Protein AF-A0A9P1GZI0-F1 (afdb_monomer_lite)

InterPro domains:
  IPR036188 FAD/NAD(P)-binding domain superfamily [SSF51905] (3-41)

pLDDT: mean 78.57, std 18.96, range [37.16, 98.12]

Organism: NCBI:txid1442378

Radius of gyration: 20.71 Å; chains: 1; bounding box: 56×43×61 Å

Foldseek 3Di:
DDDDFPEEAEDPPLLSVLLVVLLCVLPVPGHYDYDYQDPDPVQPPPDDDGDHDDDPCPVVPPDDDDDPVCCVVCVVVCVVPDLQNDPDDVVLLVVLVVVCCVVCVVLVDFDADDDDPPDPDPPVPDPPPDDPDQAARLAQLLWWRLDLVGLQQLRDIDTPQEAEPPSNLRSNLSSLLSSCSSVLQQVLSHDNHDPVSSVVSNSNSSNQLSNQCSVAPVNNPGDSRYTHHCHVPRLVSSCVSCVSNVHHSPLDPDDVCVVPPDDDSVSCPCVSVVSSVVVVD

Structure (mmCIF, N/CA/C/O backbone):
data_AF-A0A9P1GZI0-F1
#
_entry.id   AF-A0A9P1GZI0-F1
#
loop_
_atom_site.group_PDB
_atom_site.id
_atom_site.type_symbol
_atom_site.label_atom_id
_atom_site.label_alt_id
_atom_site.label_comp_id
_atom_site.label_asym_id
_atom_site.label_entity_id
_atom_site.label_seq_id
_atom_site.pdbx_PDB_ins_code
_atom_site.Cartn_x
_atom_site.Cartn_y
_atom_site.Cartn_z
_atom_site.occupancy
_atom_site.B_iso_or_equiv
_atom_site.auth_seq_id
_atom_site.auth_comp_id
_atom_site.auth_asym_id
_atom_site.auth_atom_id
_atom_site.pdbx_PDB_model_num
ATOM 1 N N . MET A 1 1 ? -36.004 3.823 7.184 1.00 49.19 1 MET A N 1
ATOM 2 C CA . MET A 1 1 ? -34.806 4.155 7.988 1.00 49.19 1 MET A CA 1
ATOM 3 C C . MET A 1 1 ? -33.600 3.739 7.170 1.00 49.19 1 MET A C 1
ATOM 5 O O . MET A 1 1 ? -33.630 2.634 6.652 1.00 49.19 1 MET A O 1
ATOM 9 N N . VAL A 1 2 ? -32.614 4.616 6.979 1.00 66.88 2 VAL A N 1
ATOM 10 C CA . VAL A 1 2 ? -31.374 4.261 6.267 1.00 66.88 2 VAL A CA 1
ATOM 11 C C . VAL A 1 2 ? -30.491 3.487 7.243 1.00 66.88 2 VAL A C 1
ATOM 13 O O . VAL A 1 2 ? -30.194 4.005 8.322 1.00 66.88 2 VAL A O 1
ATOM 16 N N . GLU A 1 3 ? -30.127 2.251 6.904 1.00 75.00 3 GLU A N 1
ATOM 17 C CA . GLU A 1 3 ? -29.153 1.477 7.680 1.00 75.00 3 GLU A CA 1
ATOM 18 C C . GLU A 1 3 ? -27.793 2.185 7.659 1.00 75.00 3 GLU A C 1
ATOM 20 O O . GLU A 1 3 ? -27.345 2.670 6.619 1.00 75.00 3 GLU A O 1
ATOM 25 N N . LYS A 1 4 ? -27.151 2.286 8.826 1.00 82.81 4 LYS A N 1
ATOM 26 C CA . LYS A 1 4 ? -25.829 2.902 8.978 1.00 82.81 4 LYS A CA 1
ATOM 27 C C . LYS A 1 4 ? -24.794 1.811 9.211 1.00 82.81 4 LYS A C 1
ATOM 29 O O . LYS A 1 4 ? -24.945 1.019 10.139 1.00 82.81 4 LYS A O 1
ATOM 34 N N . PHE A 1 5 ? -23.748 1.817 8.396 1.00 87.00 5 PHE A N 1
ATOM 35 C CA . PHE A 1 5 ? -22.597 0.928 8.515 1.00 87.00 5 PHE A CA 1
ATOM 36 C C . PHE A 1 5 ? -21.344 1.759 8.787 1.00 87.00 5 PHE A C 1
ATOM 38 O O . PHE A 1 5 ? -21.184 2.833 8.206 1.00 87.00 5 PHE A O 1
ATOM 45 N N . ASP A 1 6 ? -20.466 1.251 9.647 1.00 89.44 6 ASP A N 1
ATOM 46 C CA . ASP A 1 6 ? -19.160 1.853 9.939 1.00 89.44 6 ASP A CA 1
ATOM 47 C C . ASP A 1 6 ? -18.143 1.526 8.836 1.00 89.44 6 ASP A C 1
ATOM 49 O O . ASP A 1 6 ? -17.256 2.324 8.539 1.00 89.44 6 ASP A O 1
ATOM 53 N N . LEU A 1 7 ? -18.299 0.363 8.190 1.00 91.19 7 LEU A N 1
ATOM 54 C CA . LEU A 1 7 ? -17.476 -0.056 7.060 1.00 91.19 7 LEU A CA 1
ATOM 55 C C . LEU A 1 7 ? -18.294 -0.846 6.034 1.00 91.19 7 LEU A C 1
ATOM 57 O O . LEU A 1 7 ? -18.978 -1.815 6.368 1.00 91.19 7 LEU A O 1
ATOM 61 N N . VAL A 1 8 ? -18.150 -0.467 4.765 1.00 88.69 8 VAL A N 1
ATOM 62 C CA . VAL A 1 8 ? -18.670 -1.209 3.611 1.00 88.69 8 VAL A CA 1
ATOM 63 C C . VAL A 1 8 ? -17.490 -1.785 2.836 1.00 88.69 8 VAL A C 1
ATOM 65 O O . VAL A 1 8 ? -16.611 -1.045 2.395 1.00 88.69 8 VAL A O 1
ATOM 68 N N . ILE A 1 9 ? -17.471 -3.102 2.650 1.00 85.94 9 ILE A N 1
ATOM 69 C CA . ILE A 1 9 ? -16.447 -3.810 1.875 1.00 85.94 9 ILE A CA 1
ATOM 70 C C . ILE A 1 9 ? -17.097 -4.343 0.605 1.00 85.94 9 ILE A C 1
ATOM 72 O O . ILE A 1 9 ? -18.080 -5.072 0.675 1.00 85.94 9 ILE A O 1
ATOM 76 N N . VAL A 1 10 ? -16.533 -4.018 -0.557 1.00 86.50 10 VAL A N 1
ATOM 77 C CA . VAL A 1 10 ? -16.994 -4.556 -1.844 1.00 86.50 10 VAL A CA 1
ATOM 78 C C . VAL A 1 10 ? -16.035 -5.661 -2.292 1.00 86.50 10 VAL A C 1
ATOM 80 O O . VAL A 1 10 ? -14.898 -5.391 -2.672 1.00 86.50 10 VAL A O 1
ATOM 83 N N . GLY A 1 11 ? -16.510 -6.908 -2.232 1.00 80.44 11 GLY A N 1
ATOM 84 C CA . GLY A 1 11 ? -15.771 -8.138 -2.527 1.00 80.44 11 GLY A CA 1
ATOM 85 C C . GLY A 1 11 ? -15.234 -8.850 -1.276 1.00 80.44 11 GLY A C 1
ATOM 86 O O . GLY A 1 11 ? -14.382 -8.327 -0.569 1.00 80.44 11 GLY A O 1
ATOM 87 N N . ALA A 1 12 ? -15.661 -10.090 -1.050 1.00 77.88 12 ALA A N 1
ATOM 88 C CA . ALA A 1 12 ? -15.233 -11.031 -0.006 1.00 77.88 12 ALA A CA 1
ATOM 89 C C . ALA A 1 12 ? -14.113 -11.981 -0.478 1.00 77.88 12 ALA A C 1
ATOM 91 O O . ALA A 1 12 ? -14.035 -13.141 -0.071 1.00 77.88 12 ALA A O 1
ATOM 92 N N . GLY A 1 13 ? -13.197 -11.486 -1.316 1.00 79.00 13 GLY A N 1
ATOM 93 C CA . GLY A 1 13 ? -11.947 -12.192 -1.601 1.00 79.00 13 GLY A CA 1
ATOM 94 C C . GLY A 1 13 ? -10.964 -12.158 -0.420 1.00 79.00 13 GLY A C 1
ATOM 95 O O . GLY A 1 13 ? -11.237 -11.547 0.610 1.00 79.00 13 GLY A O 1
ATOM 96 N N . TRP A 1 14 ? -9.765 -12.736 -0.587 1.00 81.56 14 TRP A N 1
ATOM 97 C CA . TRP A 1 14 ? -8.710 -12.767 0.447 1.00 81.56 14 TRP A CA 1
ATOM 98 C C . TRP A 1 14 ? -8.439 -11.391 1.066 1.00 81.56 14 TRP A C 1
ATOM 100 O O . TRP A 1 14 ? -8.327 -11.261 2.283 1.00 81.56 14 TRP A O 1
ATOM 110 N N . ASN A 1 15 ? -8.391 -10.360 0.222 1.00 90.12 15 ASN A N 1
ATOM 111 C CA . ASN A 1 15 ? -8.216 -8.972 0.633 1.00 90.12 15 ASN A CA 1
ATOM 112 C C . ASN A 1 15 ? -9.412 -8.450 1.447 1.00 90.12 15 ASN A C 1
ATOM 114 O O . ASN A 1 15 ? -9.223 -7.918 2.535 1.00 90.12 15 ASN A O 1
ATOM 118 N N . GLY A 1 16 ? -10.641 -8.644 0.963 1.00 85.44 16 GLY A N 1
ATOM 119 C CA . GLY A 1 16 ? -11.851 -8.182 1.647 1.00 85.44 16 GLY A CA 1
ATOM 120 C C . GLY A 1 16 ? -12.090 -8.865 2.991 1.00 85.44 16 GLY A C 1
ATOM 121 O O . GLY A 1 16 ? -12.416 -8.200 3.969 1.00 85.44 16 GLY A O 1
ATOM 122 N N . LEU A 1 17 ? -11.842 -10.175 3.083 1.00 85.06 17 LEU A N 1
ATOM 123 C CA . LEU A 1 17 ? -11.924 -10.908 4.350 1.00 85.06 17 LEU A CA 1
ATOM 124 C C . LEU A 1 17 ? -10.836 -10.471 5.334 1.00 85.06 17 LEU A C 1
ATOM 126 O O . LEU A 1 17 ? -11.103 -10.343 6.527 1.00 85.06 17 LEU A O 1
ATOM 130 N N . SER A 1 18 ? -9.628 -10.192 4.837 1.00 89.75 18 SER A N 1
ATOM 131 C CA . SER A 1 18 ? -8.538 -9.646 5.657 1.00 89.75 18 SER A CA 1
ATOM 132 C C . SER A 1 18 ? -8.876 -8.243 6.179 1.00 89.75 18 SER A C 1
ATOM 134 O O . SER A 1 18 ? -8.586 -7.945 7.339 1.00 89.75 18 SER A O 1
ATOM 136 N N . MET A 1 19 ? -9.533 -7.409 5.360 1.00 94.19 19 MET A N 1
ATOM 137 C CA . MET A 1 19 ? -10.068 -6.100 5.756 1.00 94.19 19 MET A CA 1
ATOM 138 C C . MET A 1 19 ? -11.128 -6.238 6.849 1.00 94.19 19 MET A C 1
ATOM 140 O O . MET A 1 19 ? -10.992 -5.623 7.903 1.00 94.19 19 MET A O 1
ATOM 144 N N . ALA A 1 20 ? -12.132 -7.095 6.641 1.00 87.75 20 ALA A N 1
ATOM 145 C CA . ALA A 1 20 ? -13.189 -7.351 7.617 1.00 87.75 20 ALA A CA 1
ATOM 146 C C . ALA A 1 20 ? -12.619 -7.829 8.957 1.00 87.75 20 ALA A C 1
ATOM 148 O O . ALA A 1 20 ? -12.900 -7.239 9.997 1.00 87.75 20 ALA A O 1
ATOM 149 N N . HIS A 1 21 ? -11.758 -8.850 8.925 1.00 90.00 21 HIS A N 1
ATOM 150 C CA . HIS A 1 21 ? -11.125 -9.402 10.119 1.00 90.00 21 HIS A CA 1
ATOM 151 C C . HIS A 1 21 ? -10.325 -8.339 10.882 1.00 90.00 21 HIS A C 1
ATOM 153 O O . HIS A 1 21 ? -10.493 -8.178 12.086 1.00 90.00 21 HIS A O 1
ATOM 159 N N . THR A 1 22 ? -9.468 -7.589 10.185 1.00 92.88 22 THR A N 1
ATOM 160 C CA . THR A 1 22 ? -8.615 -6.572 10.816 1.00 92.88 22 THR A CA 1
ATOM 161 C C . THR A 1 22 ? -9.435 -5.419 11.390 1.00 92.88 22 THR A C 1
ATOM 163 O O . THR A 1 22 ? -9.149 -4.959 12.494 1.00 92.88 22 THR A O 1
ATOM 166 N N . TYR A 1 23 ? -10.473 -4.972 10.679 1.00 91.88 23 TYR A N 1
ATOM 167 C CA . TYR A 1 23 ? -11.345 -3.901 11.155 1.00 91.88 23 TYR A CA 1
ATOM 168 C C . TYR A 1 23 ? -12.171 -4.333 12.369 1.00 91.88 23 TYR A C 1
ATOM 170 O O . TYR A 1 23 ? -12.275 -3.571 13.322 1.00 91.88 23 TYR A O 1
ATOM 178 N N . MET A 1 24 ? -12.694 -5.564 12.389 1.00 90.00 24 MET A N 1
ATOM 179 C CA . MET A 1 24 ? -13.404 -6.110 13.555 1.00 90.00 24 MET A CA 1
ATOM 180 C C . MET A 1 24 ? -12.485 -6.317 14.761 1.00 90.00 24 MET A C 1
ATOM 182 O O . MET A 1 24 ? -12.923 -6.125 15.892 1.00 90.00 24 MET A O 1
ATOM 186 N N . GLU A 1 25 ? -11.216 -6.690 14.550 1.00 88.81 25 GLU A N 1
ATOM 187 C CA . GLU A 1 25 ? -10.244 -6.747 15.647 1.00 88.81 25 GLU A CA 1
ATOM 188 C C . GLU A 1 25 ? -10.022 -5.355 16.271 1.00 88.81 25 GLU A C 1
ATOM 190 O O . GLU A 1 25 ? -9.987 -5.247 17.495 1.00 88.81 25 GLU A O 1
ATOM 195 N N . ALA A 1 26 ? -9.907 -4.304 15.448 1.00 90.19 26 ALA A N 1
ATOM 196 C CA . ALA A 1 26 ? -9.716 -2.921 15.901 1.00 90.19 26 ALA A CA 1
ATOM 197 C C . ALA A 1 26 ? -10.991 -2.269 16.462 1.00 90.19 26 ALA A C 1
ATOM 199 O O . ALA A 1 26 ? -10.931 -1.450 17.381 1.00 90.19 26 ALA A O 1
ATOM 200 N N . HIS A 1 27 ? -12.152 -2.651 15.933 1.00 91.25 27 HIS A N 1
ATOM 201 C CA . HIS A 1 27 ? -13.456 -2.103 16.284 1.00 91.25 27 HIS A CA 1
ATOM 202 C C . HIS A 1 27 ? -14.462 -3.240 16.548 1.00 91.25 27 HIS A C 1
ATOM 204 O O . HIS A 1 27 ? -15.325 -3.506 15.710 1.00 91.25 27 HIS A O 1
ATOM 210 N N . PRO A 1 28 ? -14.413 -3.899 17.727 1.00 89.31 28 PRO A N 1
ATOM 211 C CA . PRO A 1 28 ? -15.232 -5.086 18.022 1.00 89.31 28 PRO A CA 1
ATOM 212 C C . PRO A 1 28 ? -16.748 -4.873 17.943 1.00 89.31 28 PRO A C 1
ATOM 214 O O . PRO A 1 28 ? -17.498 -5.831 17.789 1.00 89.31 28 PRO A O 1
ATOM 217 N N . ASN A 1 29 ? -17.190 -3.619 18.062 1.00 89.44 29 ASN A N 1
ATOM 218 C CA . ASN A 1 29 ? -18.598 -3.229 18.031 1.00 89.44 29 ASN A CA 1
ATOM 219 C C . ASN A 1 29 ? -19.013 -2.575 16.700 1.00 89.44 29 ASN A C 1
ATOM 221 O O . ASN A 1 29 ? -20.126 -2.061 16.618 1.00 89.44 29 ASN A O 1
ATOM 225 N N . ALA A 1 30 ? -18.130 -2.531 15.693 1.00 88.94 30 ALA A N 1
ATOM 226 C CA . ALA A 1 30 ? -18.442 -1.909 14.412 1.00 88.94 30 ALA A CA 1
ATOM 227 C C . ALA A 1 30 ? -19.482 -2.717 13.630 1.00 88.94 30 ALA A C 1
ATOM 229 O O . ALA A 1 30 ? -19.384 -3.941 13.506 1.00 88.94 30 ALA A O 1
ATOM 230 N N . ASN A 1 31 ? -20.445 -2.013 13.045 1.00 86.19 31 ASN A N 1
ATOM 231 C CA . ASN A 1 31 ? -21.392 -2.579 12.103 1.00 86.19 31 ASN A CA 1
ATOM 232 C C . ASN A 1 31 ? -20.775 -2.577 10.700 1.00 86.19 31 ASN A C 1
ATOM 234 O O . ASN A 1 31 ? -20.722 -1.537 10.037 1.00 86.19 31 ASN A O 1
ATOM 238 N N . ILE A 1 32 ? -20.301 -3.737 10.250 1.00 86.12 32 ILE A N 1
ATOM 239 C CA . ILE A 1 32 ? -19.683 -3.893 8.932 1.00 86.12 32 ILE A CA 1
ATOM 240 C C . ILE A 1 32 ? -20.593 -4.668 7.982 1.00 86.12 32 ILE A C 1
ATOM 242 O O . ILE A 1 32 ? -21.283 -5.603 8.386 1.00 86.12 32 ILE A O 1
ATOM 246 N N . VAL A 1 33 ? -20.539 -4.326 6.698 1.00 84.81 33 VAL A N 1
ATOM 247 C CA . VAL A 1 33 ? -21.210 -5.083 5.638 1.00 84.81 33 VAL A CA 1
ATOM 248 C C . VAL A 1 33 ? -20.213 -5.448 4.550 1.00 84.81 33 VAL A C 1
ATOM 250 O O . VAL A 1 33 ? -19.426 -4.617 4.096 1.00 84.81 33 VAL A O 1
ATOM 253 N N . ILE A 1 34 ? -20.249 -6.712 4.130 1.00 78.94 34 ILE A N 1
ATOM 254 C CA . ILE A 1 34 ? -19.496 -7.190 2.975 1.00 78.94 34 ILE A CA 1
ATOM 255 C C . ILE A 1 34 ? -20.487 -7.437 1.849 1.00 78.94 34 ILE A C 1
ATOM 257 O O . ILE A 1 34 ? -21.345 -8.314 1.930 1.00 78.94 34 ILE A O 1
ATOM 261 N N . LEU A 1 35 ? -20.350 -6.650 0.796 1.00 79.12 35 LEU A N 1
ATOM 262 C CA . LEU A 1 35 ? -21.072 -6.809 -0.448 1.00 79.12 35 LEU A CA 1
ATOM 263 C C . LEU A 1 35 ? -20.215 -7.681 -1.355 1.00 79.12 35 LEU A C 1
ATOM 265 O O . LEU A 1 35 ? -19.300 -7.199 -2.023 1.00 79.12 35 LEU A O 1
ATOM 269 N N . ASP A 1 36 ? -20.490 -8.980 -1.347 1.00 67.56 36 ASP A N 1
ATOM 270 C CA . ASP A 1 36 ? -19.988 -9.884 -2.373 1.00 67.56 36 ASP A CA 1
ATOM 271 C C . ASP A 1 36 ? -21.136 -10.348 -3.259 1.00 67.56 36 ASP A C 1
ATOM 273 O O . ASP A 1 36 ? -22.308 -10.427 -2.902 1.00 67.56 36 ASP A O 1
ATOM 277 N N . TYR A 1 37 ? -20.725 -10.634 -4.465 1.00 58.41 37 TYR A N 1
ATOM 278 C CA . TYR A 1 37 ? -21.458 -11.246 -5.522 1.00 58.41 37 TYR A CA 1
ATOM 279 C C . TYR A 1 37 ? -21.628 -12.771 -5.359 1.00 58.41 37 TYR A C 1
ATOM 281 O O . TYR A 1 37 ? -22.597 -13.363 -5.834 1.00 58.41 37 TYR A O 1
ATOM 289 N N . ALA A 1 38 ? -20.672 -13.436 -4.709 1.00 49.00 38 ALA A N 1
ATOM 290 C CA . ALA A 1 38 ? -20.687 -14.873 -4.472 1.00 49.00 38 ALA A CA 1
ATOM 291 C C . ALA A 1 38 ? -21.725 -15.251 -3.393 1.00 49.00 38 ALA A C 1
ATOM 293 O O . ALA A 1 38 ? -21.631 -14.817 -2.249 1.00 49.00 38 ALA A O 1
ATOM 294 N N . ARG A 1 39 ? -22.695 -16.119 -3.732 1.00 38.28 39 ARG A N 1
ATOM 295 C CA . ARG A 1 39 ? -23.734 -16.612 -2.792 1.00 38.28 39 ARG A CA 1
ATOM 296 C C . ARG A 1 39 ? -23.180 -17.412 -1.601 1.00 38.28 39 ARG A C 1
ATOM 298 O O . ARG A 1 39 ? -23.904 -17.645 -0.638 1.00 38.28 39 ARG A O 1
ATOM 305 N N . SER A 1 40 ? -21.928 -17.857 -1.671 1.00 43.72 40 SER A N 1
ATOM 306 C CA . SER A 1 40 ? -21.217 -18.543 -0.593 1.00 43.72 40 SER A CA 1
ATOM 307 C C . SER A 1 40 ? -19.710 -18.311 -0.724 1.00 43.72 40 SER A C 1
ATOM 309 O O . SER A 1 40 ? -19.206 -18.088 -1.826 1.00 43.72 40 SER A O 1
ATOM 311 N N . LEU A 1 41 ? -18.968 -18.426 0.384 1.00 44.97 41 LEU A N 1
ATOM 312 C CA . LEU A 1 41 ? -17.497 -18.347 0.393 1.00 44.97 41 LEU A CA 1
ATOM 313 C C . LEU A 1 41 ? -16.837 -19.402 -0.527 1.00 44.97 41 LEU A C 1
ATOM 315 O O . LEU A 1 41 ? -15.711 -19.220 -0.982 1.00 44.97 41 LEU A O 1
ATOM 319 N N . GLU A 1 42 ? -17.550 -20.481 -0.864 1.00 39.19 42 GLU A N 1
ATOM 320 C CA . GLU A 1 42 ? -17.103 -21.532 -1.790 1.00 39.19 42 GLU A CA 1
ATOM 321 C C . GLU A 1 42 ? -17.169 -21.109 -3.272 1.00 39.19 42 GLU A C 1
ATOM 323 O O . GLU A 1 42 ? -16.431 -21.641 -4.107 1.00 39.19 42 GLU A O 1
ATOM 328 N N . ALA A 1 43 ? -18.007 -20.124 -3.619 1.00 40.25 43 ALA A N 1
ATOM 329 C CA . ALA A 1 43 ? -18.200 -19.635 -4.988 1.00 40.25 43 ALA A CA 1
ATOM 330 C C . ALA A 1 43 ? -17.113 -18.645 -5.461 1.00 40.25 43 ALA A C 1
ATOM 332 O O . ALA A 1 43 ? -17.185 -18.142 -6.583 1.00 40.25 43 ALA A O 1
ATOM 333 N N . MET A 1 44 ? -16.065 -18.449 -4.650 1.00 44.69 44 MET A N 1
ATOM 334 C CA . MET A 1 44 ? -14.839 -17.694 -4.949 1.00 44.69 44 MET A CA 1
ATOM 335 C C . MET A 1 44 ? -13.979 -18.332 -6.066 1.00 44.69 44 MET A C 1
ATOM 337 O O . MET A 1 44 ? -12.972 -17.771 -6.502 1.00 44.69 44 MET A O 1
ATOM 341 N N . ARG A 1 45 ? -14.371 -19.513 -6.566 1.00 38.59 45 ARG A N 1
ATOM 342 C CA . ARG A 1 45 ? -13.791 -20.115 -7.774 1.00 38.59 45 ARG A CA 1
ATOM 343 C C . ARG A 1 45 ? -14.211 -19.294 -8.996 1.00 38.59 45 ARG A C 1
ATOM 345 O O . ARG A 1 45 ? -15.384 -18.981 -9.163 1.00 38.59 45 ARG A O 1
ATOM 352 N N . LEU A 1 46 ? -13.262 -19.035 -9.895 1.00 40.34 46 LEU A N 1
ATOM 353 C CA . LEU A 1 46 ? -13.389 -18.270 -11.153 1.00 40.34 46 LEU A CA 1
ATOM 354 C C . LEU A 1 46 ? -14.509 -18.737 -12.126 1.00 40.34 46 LEU A C 1
ATOM 356 O O . LEU A 1 46 ? -14.649 -18.178 -13.212 1.00 40.34 46 LEU A O 1
ATOM 360 N N . THR A 1 47 ? -15.299 -19.752 -11.767 1.00 39.88 47 THR A N 1
ATOM 361 C CA . THR A 1 47 ? -16.239 -20.492 -12.621 1.00 39.88 47 THR A CA 1
ATOM 362 C C . THR A 1 47 ? -17.709 -20.378 -12.193 1.00 39.88 47 THR A C 1
ATOM 364 O O . THR A 1 47 ? -18.543 -21.063 -12.774 1.00 39.88 47 THR A O 1
ATOM 367 N N . SER A 1 48 ? -18.060 -19.571 -11.185 1.00 46.31 48 SER A N 1
ATOM 368 C CA . SER A 1 48 ? -19.453 -19.443 -10.723 1.00 46.31 48 SER A CA 1
ATOM 369 C C . SER A 1 48 ? -20.291 -18.488 -11.586 1.00 46.31 48 SER A C 1
ATOM 371 O O . SER A 1 48 ? -19.771 -17.551 -12.203 1.00 46.31 48 SER A O 1
ATOM 373 N N . GLU A 1 49 ? -21.594 -18.766 -11.666 1.00 43.19 49 GLU A N 1
ATOM 374 C CA . GLU A 1 49 ? -22.579 -17.991 -12.426 1.00 43.19 49 GLU A CA 1
ATOM 375 C C . GLU A 1 49 ? -22.857 -16.614 -11.793 1.00 43.19 49 GLU A C 1
ATOM 377 O O . GLU A 1 49 ? -22.902 -16.487 -10.565 1.00 43.19 49 GLU A O 1
ATOM 382 N N . PRO A 1 50 ? -23.091 -15.592 -12.629 1.00 42.41 50 PRO A N 1
ATOM 383 C CA . PRO A 1 50 ? -23.554 -14.285 -12.219 1.00 42.41 50 PRO A CA 1
ATOM 384 C C . PRO A 1 50 ? -24.810 -14.226 -11.287 1.00 42.41 50 PRO A C 1
ATOM 386 O O . PRO A 1 50 ? -25.908 -14.443 -11.781 1.00 42.41 50 PRO A O 1
ATOM 389 N N . SER A 1 51 ? -24.741 -13.840 -9.991 1.00 46.03 51 SER A N 1
ATOM 390 C CA . SER A 1 51 ? -25.923 -13.455 -9.171 1.00 46.03 51 SER A CA 1
ATOM 391 C C . SER A 1 51 ? -25.771 -12.126 -8.393 1.00 46.03 51 SER A C 1
ATOM 393 O O . SER A 1 51 ? -25.040 -12.056 -7.414 1.00 46.03 51 SER A O 1
ATOM 395 N N . MET A 1 52 ? -26.546 -11.093 -8.751 1.00 48.03 52 MET A N 1
ATOM 396 C CA . MET A 1 52 ? -26.660 -9.823 -8.000 1.00 48.03 52 MET A CA 1
ATOM 397 C C . MET A 1 52 ? -27.581 -9.956 -6.767 1.00 48.03 52 MET A C 1
ATOM 399 O O . MET A 1 52 ? -28.674 -10.508 -6.914 1.00 48.03 52 MET A O 1
ATOM 403 N N . PRO A 1 53 ? -27.207 -9.451 -5.574 1.00 47.75 53 PRO A N 1
ATOM 404 C CA . PRO A 1 53 ? -28.115 -9.385 -4.429 1.00 47.75 53 PRO A CA 1
ATOM 405 C C . PRO A 1 53 ? -29.155 -8.268 -4.604 1.00 47.75 53 PRO A C 1
ATOM 407 O O . PRO A 1 53 ? -28.845 -7.184 -5.094 1.00 47.75 53 PRO A O 1
ATOM 410 N N . PHE A 1 54 ? -30.393 -8.527 -4.181 1.00 46.88 54 PHE A N 1
ATOM 411 C CA . PHE A 1 54 ? -31.466 -7.533 -4.150 1.00 46.88 54 PHE A CA 1
ATOM 412 C C . PHE A 1 54 ? -31.495 -6.855 -2.775 1.00 46.88 54 PHE A C 1
ATOM 414 O O . PHE A 1 54 ? -31.542 -7.547 -1.758 1.00 46.88 54 PHE A O 1
ATOM 421 N N . PHE A 1 55 ? -31.484 -5.523 -2.731 1.00 52.91 55 PHE A N 1
ATOM 422 C CA . PHE A 1 55 ? -31.650 -4.744 -1.500 1.00 52.91 55 PHE A CA 1
ATOM 423 C C . PHE A 1 55 ? -32.726 -3.666 -1.673 1.00 52.91 55 PHE A C 1
ATOM 425 O O . PHE A 1 55 ? -33.021 -3.226 -2.781 1.00 52.91 55 PHE A O 1
ATOM 432 N N . SER A 1 56 ? -33.353 -3.256 -0.569 1.00 37.16 56 SER A N 1
ATOM 433 C CA . SER A 1 56 ? -34.419 -2.247 -0.592 1.00 37.16 56 SER A CA 1
ATOM 434 C C . SER A 1 56 ? -33.882 -0.900 -1.094 1.00 37.16 56 SER A C 1
ATOM 436 O O . SER A 1 56 ? -32.862 -0.430 -0.596 1.00 37.16 56 SER A O 1
ATOM 438 N N . GLY A 1 57 ? -34.569 -0.272 -2.056 1.00 50.59 57 GLY A N 1
ATOM 439 C CA . GLY A 1 57 ? -34.139 0.986 -2.690 1.00 50.59 57 GLY A CA 1
ATOM 440 C C . GLY A 1 57 ? -33.296 0.818 -3.963 1.00 50.59 57 GLY A C 1
ATOM 441 O O . GLY A 1 57 ? -32.858 1.812 -4.531 1.00 50.59 57 GLY A O 1
ATOM 442 N N . LEU A 1 58 ? -33.092 -0.416 -4.447 1.00 47.28 58 LEU A N 1
ATOM 443 C CA . LEU A 1 58 ? -32.349 -0.702 -5.684 1.00 47.28 58 LEU A CA 1
ATOM 444 C C . LEU A 1 58 ? -32.931 -0.001 -6.925 1.00 47.28 58 LEU A C 1
ATOM 446 O O . LEU A 1 58 ? -32.180 0.428 -7.791 1.00 47.28 58 LEU A O 1
ATOM 450 N N . GLU A 1 59 ? -34.257 0.129 -7.004 1.00 53.47 59 GLU A N 1
ATOM 451 C CA . GLU A 1 59 ? -34.956 0.792 -8.119 1.00 53.47 59 GLU A CA 1
ATOM 452 C C . GLU A 1 59 ? -34.849 2.326 -8.062 1.00 53.47 59 GLU A C 1
ATOM 454 O O . GLU A 1 59 ? -34.960 2.997 -9.085 1.00 53.47 59 GLU A O 1
ATOM 459 N N . GLU A 1 60 ? -34.589 2.880 -6.875 1.00 52.94 60 GLU A N 1
ATOM 460 C CA . GLU A 1 60 ? -34.362 4.314 -6.644 1.00 52.94 60 GLU A CA 1
ATOM 461 C C . GLU A 1 60 ? -32.871 4.679 -6.736 1.00 52.94 60 GLU A C 1
ATOM 463 O O . GLU A 1 60 ? -32.515 5.849 -6.907 1.00 52.94 60 GLU A O 1
ATOM 468 N N . PHE A 1 61 ? -31.984 3.682 -6.636 1.00 43.78 61 PHE A N 1
ATOM 469 C CA . PHE A 1 61 ? -30.545 3.841 -6.784 1.00 43.78 61 PHE A CA 1
ATOM 470 C C . PHE A 1 61 ? -30.212 4.152 -8.249 1.00 43.78 61 PHE A C 1
ATOM 472 O O . PHE A 1 61 ? -29.928 3.272 -9.053 1.00 43.78 61 PHE A O 1
ATOM 479 N N . GLY A 1 62 ? -30.212 5.439 -8.601 1.00 39.88 62 GLY A N 1
ATOM 480 C CA . GLY A 1 62 ? -29.810 5.939 -9.924 1.00 39.88 62 GLY A CA 1
ATOM 481 C C . GLY A 1 62 ? -28.314 5.785 -10.246 1.00 39.88 62 GLY A C 1
ATOM 482 O O . GLY A 1 62 ? -27.844 6.329 -11.244 1.00 39.88 62 GLY A O 1
ATOM 483 N N . GLY A 1 63 ? -27.556 5.090 -9.393 1.00 43.72 63 GLY A N 1
ATOM 484 C CA . GLY A 1 63 ? -26.161 4.733 -9.618 1.00 43.72 63 GLY A CA 1
ATOM 485 C C . GLY A 1 63 ? -26.035 3.431 -10.404 1.00 43.72 63 GLY A C 1
ATOM 486 O O . GLY A 1 63 ? -26.929 2.588 -10.419 1.00 43.72 63 GLY A O 1
ATOM 487 N N . HIS A 1 64 ? -24.901 3.239 -11.067 1.00 44.41 64 HIS A N 1
ATOM 488 C CA . HIS A 1 64 ? -24.681 2.005 -11.801 1.00 44.41 64 HIS A CA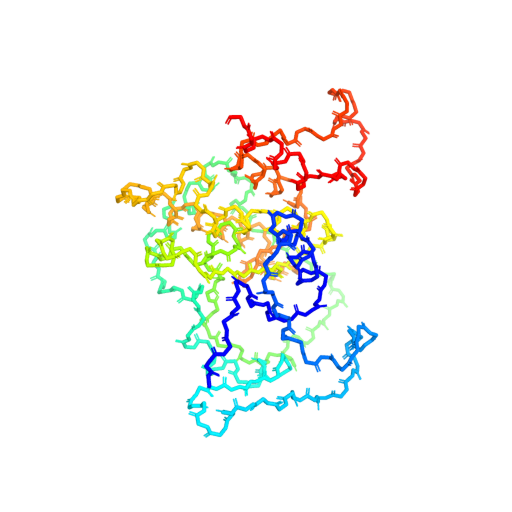 1
ATOM 489 C C . HIS A 1 64 ? -24.294 0.844 -10.877 1.00 44.41 64 HIS A C 1
ATOM 491 O O . HIS A 1 64 ? -23.441 0.997 -10.003 1.00 44.41 64 HIS A O 1
ATOM 497 N N . ILE A 1 65 ? -24.874 -0.334 -11.114 1.00 50.16 65 ILE A N 1
ATOM 498 C CA . ILE A 1 65 ? -24.573 -1.563 -10.372 1.00 50.16 65 ILE A CA 1
ATOM 499 C C . ILE A 1 65 ? -24.083 -2.619 -11.361 1.00 50.16 65 ILE A C 1
ATOM 501 O O . ILE A 1 65 ? -24.730 -2.858 -12.380 1.00 50.16 65 ILE A O 1
ATOM 505 N N . PHE A 1 66 ? -22.926 -3.225 -11.087 1.00 50.44 66 PHE A N 1
ATOM 506 C CA . PHE A 1 66 ? -22.228 -4.088 -12.043 1.00 50.44 66 PHE A CA 1
ATOM 507 C C . PHE A 1 66 ? -21.649 -5.343 -11.381 1.00 50.44 66 PHE A C 1
ATOM 509 O O . PHE A 1 66 ? -21.174 -5.295 -10.245 1.00 50.44 66 PHE A O 1
ATOM 516 N N . HIS A 1 67 ? -21.596 -6.458 -12.119 1.00 48.09 67 HIS A N 1
ATOM 517 C CA . HIS A 1 67 ? -20.812 -7.635 -11.736 1.00 48.09 67 HIS A CA 1
ATOM 518 C C . HIS A 1 67 ? -19.309 -7.353 -11.910 1.00 48.09 67 HIS A C 1
ATOM 520 O O . HIS A 1 67 ? -18.903 -6.772 -12.908 1.00 48.09 67 HIS A O 1
ATOM 526 N N . ALA A 1 68 ? -18.446 -7.878 -11.029 1.00 44.53 68 ALA A N 1
ATOM 527 C CA . ALA A 1 68 ? -16.992 -7.982 -11.255 1.00 44.53 68 ALA A CA 1
ATOM 528 C C . ALA A 1 68 ? -16.582 -8.452 -12.682 1.00 44.53 68 ALA A C 1
ATOM 530 O O . ALA A 1 68 ? -15.582 -7.982 -13.218 1.00 44.53 68 ALA A O 1
ATOM 531 N N . LYS A 1 69 ? -17.355 -9.340 -13.334 1.00 43.78 69 LYS A N 1
ATOM 532 C CA . LYS A 1 69 ? -17.131 -9.761 -14.734 1.00 43.78 69 LYS A CA 1
ATOM 533 C C . LYS A 1 69 ? -17.547 -8.692 -15.753 1.00 43.78 69 LYS A C 1
ATOM 535 O O . LYS A 1 69 ? -16.912 -8.569 -16.801 1.00 43.78 69 LYS A O 1
ATOM 540 N N . ASP A 1 70 ? -18.537 -7.870 -15.415 1.00 43.03 70 ASP A N 1
ATOM 541 C CA . ASP A 1 70 ? -18.976 -6.729 -16.222 1.00 43.03 70 ASP A CA 1
ATOM 542 C C . ASP A 1 70 ? -17.969 -5.582 -16.187 1.00 43.03 70 ASP A C 1
ATOM 544 O O . ASP A 1 70 ? -17.992 -4.754 -17.091 1.00 43.03 70 ASP A O 1
ATOM 548 N N . PHE A 1 71 ? -17.022 -5.551 -15.235 1.00 49.47 71 PHE A N 1
ATOM 549 C CA . PHE A 1 71 ? -15.954 -4.540 -15.234 1.00 49.47 71 PHE A CA 1
ATOM 550 C C . PHE A 1 71 ? -15.163 -4.541 -16.542 1.00 49.47 71 PHE A C 1
ATOM 552 O O . PHE A 1 71 ? -14.701 -3.489 -16.968 1.00 49.47 71 PHE A O 1
ATOM 559 N N . LYS A 1 72 ? -15.014 -5.698 -17.206 1.00 43.81 72 LYS A N 1
ATOM 560 C CA . LYS A 1 72 ? -14.367 -5.765 -18.524 1.00 43.81 72 LYS A CA 1
ATOM 561 C C . LYS A 1 72 ? -15.285 -5.238 -19.635 1.00 43.81 72 LYS A C 1
ATOM 563 O O . LYS A 1 72 ? -14.810 -4.526 -20.514 1.00 43.81 72 LYS A O 1
ATOM 568 N N . LEU A 1 73 ? -16.577 -5.572 -19.593 1.00 47.41 73 LEU A N 1
ATOM 569 C CA . LEU A 1 73 ? -17.577 -5.198 -20.607 1.00 47.41 73 LEU A CA 1
ATOM 570 C C . LEU A 1 73 ? -17.964 -3.714 -20.540 1.00 47.41 73 LEU A C 1
ATOM 572 O O . LEU A 1 73 ? -18.214 -3.083 -21.562 1.00 47.41 73 LEU A O 1
ATOM 576 N N . ARG A 1 74 ? -17.974 -3.152 -19.334 1.00 47.84 74 ARG A N 1
ATOM 577 C CA . ARG A 1 74 ? -18.333 -1.768 -19.010 1.00 47.84 74 ARG A CA 1
ATOM 578 C C . ARG A 1 74 ? -17.112 -0.964 -18.581 1.00 47.84 74 ARG A C 1
ATOM 580 O O . ARG A 1 74 ? -17.247 0.100 -17.989 1.00 47.84 74 ARG A O 1
ATOM 587 N N . ALA A 1 75 ? -15.914 -1.449 -18.921 1.00 49.28 75 ALA A N 1
ATOM 588 C CA . ALA A 1 75 ? -14.653 -0.785 -18.616 1.00 49.28 75 ALA A CA 1
ATOM 589 C C . ALA A 1 75 ? -14.665 0.677 -19.066 1.00 49.28 75 ALA A C 1
ATOM 591 O O . ALA A 1 75 ? -14.114 1.504 -18.368 1.00 49.28 75 ALA A O 1
ATOM 592 N N . LYS A 1 76 ? -15.329 1.009 -20.183 1.00 49.00 76 LYS A N 1
ATOM 593 C CA . LYS A 1 76 ? -15.457 2.391 -20.674 1.00 49.00 76 LYS A CA 1
ATOM 594 C C . LYS A 1 76 ? -16.322 3.284 -19.778 1.00 49.00 76 LYS A C 1
ATOM 596 O O . LYS A 1 76 ? -15.993 4.451 -19.627 1.00 49.00 76 LYS A O 1
ATOM 601 N N . ASP A 1 77 ? -17.359 2.728 -19.158 1.00 47.00 77 ASP A N 1
ATOM 602 C CA . ASP A 1 77 ? -18.291 3.466 -18.294 1.00 47.00 77 ASP A CA 1
ATOM 603 C C . ASP A 1 77 ? -17.725 3.643 -16.876 1.00 47.00 77 ASP A C 1
ATOM 605 O O . ASP A 1 77 ? -18.062 4.589 -16.172 1.00 47.00 77 ASP A O 1
ATOM 609 N N . ILE A 1 78 ? -16.839 2.729 -16.460 1.00 45.81 78 ILE A N 1
ATOM 610 C CA . ILE A 1 78 ? -16.123 2.776 -15.176 1.00 45.81 78 ILE A CA 1
ATOM 611 C C . ILE A 1 78 ? -14.805 3.562 -15.306 1.00 45.81 78 ILE A C 1
ATOM 613 O O . ILE A 1 78 ? -14.412 4.260 -14.373 1.00 45.81 78 ILE A O 1
ATOM 617 N N . ALA A 1 79 ? -14.120 3.480 -16.453 1.00 46.44 79 ALA A N 1
ATOM 618 C CA . ALA A 1 79 ? -12.840 4.153 -16.700 1.00 46.44 79 ALA A CA 1
ATOM 619 C C . ALA A 1 79 ? -12.961 5.675 -16.632 1.00 46.44 79 ALA A C 1
ATOM 621 O O . ALA A 1 79 ? -12.048 6.331 -16.157 1.00 46.44 79 ALA A O 1
ATOM 622 N N . THR A 1 80 ? -14.107 6.248 -17.004 1.00 46.69 80 THR A N 1
ATOM 623 C CA . THR A 1 80 ? -14.332 7.695 -16.869 1.00 46.69 80 THR A CA 1
ATOM 624 C C . THR A 1 80 ? -14.386 8.184 -15.418 1.00 46.69 80 THR A C 1
ATOM 626 O O . THR A 1 80 ? -14.453 9.391 -15.200 1.00 46.69 80 THR A O 1
ATOM 629 N N . TRP A 1 81 ? -14.387 7.285 -14.424 1.00 48.84 81 TRP A N 1
ATOM 630 C CA . TRP A 1 81 ? -14.616 7.643 -13.023 1.00 48.84 81 TRP A CA 1
ATOM 631 C C . TRP A 1 81 ? -13.759 6.878 -12.005 1.00 48.84 81 TRP A C 1
ATOM 633 O O . TRP A 1 81 ? -13.985 7.012 -10.802 1.00 48.84 81 TRP A O 1
ATOM 643 N N . PHE A 1 82 ? -12.781 6.068 -12.432 1.00 61.00 82 PHE A N 1
ATOM 644 C CA . PHE A 1 82 ? -11.925 5.384 -11.464 1.00 61.00 82 PHE A CA 1
ATOM 645 C C . PHE A 1 82 ? -11.045 6.420 -10.743 1.00 61.00 82 PHE A C 1
ATOM 647 O O . PHE A 1 82 ? -10.273 7.108 -11.405 1.00 61.00 82 PHE A O 1
ATOM 654 N N . PRO A 1 83 ? -11.083 6.528 -9.402 1.00 56.91 83 PRO A N 1
ATOM 655 C CA . PRO A 1 83 ? -10.372 7.592 -8.682 1.00 56.91 83 PRO A CA 1
ATOM 656 C C . PRO A 1 83 ? -8.840 7.579 -8.835 1.00 56.91 83 PRO A C 1
ATOM 658 O O . PRO A 1 83 ? -8.177 8.555 -8.498 1.00 56.91 83 PRO A O 1
ATOM 661 N N . GLY A 1 84 ? -8.269 6.466 -9.310 1.00 57.41 84 GLY A N 1
ATOM 662 C CA . GLY A 1 84 ? -6.847 6.347 -9.645 1.00 57.41 84 GLY A CA 1
ATOM 663 C C . GLY A 1 84 ? -6.486 6.782 -11.071 1.00 57.41 84 GLY A C 1
ATOM 664 O O . GLY A 1 84 ? -5.299 6.782 -11.398 1.00 57.41 84 GLY A O 1
ATOM 665 N N . ASP A 1 85 ? -7.471 7.120 -11.908 1.00 62.09 85 ASP A N 1
ATOM 666 C CA . ASP A 1 85 ? -7.280 7.609 -13.275 1.00 62.09 85 ASP A CA 1
ATOM 667 C C . ASP A 1 85 ? -7.109 9.135 -13.233 1.00 62.09 85 ASP A C 1
ATOM 669 O O . ASP A 1 85 ? -8.050 9.925 -13.300 1.00 62.09 85 ASP A O 1
ATOM 673 N N . SER A 1 86 ? -5.874 9.557 -12.972 1.00 63.06 86 SER A N 1
ATOM 674 C CA . SER A 1 86 ? -5.494 10.968 -12.942 1.00 63.06 86 SER A CA 1
ATOM 675 C C . SER A 1 86 ? -5.178 11.462 -14.353 1.00 63.06 86 SER A C 1
ATOM 677 O O . SER A 1 86 ? -4.588 10.699 -15.118 1.00 63.06 86 SER A O 1
ATOM 679 N N . PRO A 1 87 ? -5.424 12.750 -14.671 1.00 67.44 87 PRO A N 1
ATOM 680 C CA . PRO A 1 87 ? -4.857 13.367 -15.863 1.00 67.44 87 PRO A CA 1
ATOM 681 C C . PRO A 1 87 ? -3.348 13.124 -15.923 1.00 67.44 87 PRO A C 1
ATOM 683 O O . PRO A 1 87 ? -2.659 13.237 -14.900 1.00 67.44 87 PRO A O 1
ATOM 686 N N . ASP A 1 88 ? -2.853 12.785 -17.111 1.00 73.19 88 ASP A N 1
ATOM 687 C CA . ASP A 1 88 ? -1.422 12.660 -17.351 1.00 73.19 88 ASP A CA 1
ATOM 688 C C . ASP A 1 88 ? -0.729 14.012 -17.099 1.00 73.19 88 ASP A C 1
ATOM 690 O O . ASP A 1 88 ? -1.183 15.065 -17.547 1.00 73.19 88 ASP A O 1
ATOM 694 N N . ASP A 1 89 ? 0.398 13.970 -16.391 1.00 86.44 89 ASP A N 1
ATOM 695 C CA . ASP A 1 89 ? 1.271 15.104 -16.076 1.00 86.44 89 ASP A CA 1
ATOM 696 C C . ASP A 1 89 ? 2.672 14.772 -16.622 1.00 86.44 89 ASP A C 1
ATOM 698 O O . ASP A 1 89 ? 3.507 14.196 -15.913 1.00 86.44 89 ASP A O 1
ATOM 702 N N . PRO A 1 90 ? 2.938 15.053 -17.915 1.00 88.62 90 PRO A N 1
ATOM 703 C CA . PRO A 1 90 ? 4.193 14.667 -18.560 1.00 88.62 90 PRO A CA 1
ATOM 704 C C . PRO A 1 90 ? 5.426 15.306 -17.912 1.00 88.62 90 PRO A C 1
ATOM 706 O O . PRO A 1 90 ? 6.508 14.719 -17.929 1.00 88.62 90 PRO A O 1
ATOM 709 N N . ALA A 1 91 ? 5.272 16.497 -17.325 1.00 91.81 91 ALA A N 1
ATOM 710 C CA . ALA A 1 91 ? 6.358 17.206 -16.660 1.00 91.81 91 ALA A CA 1
ATOM 711 C C . ALA A 1 91 ? 6.769 16.489 -15.367 1.00 91.81 91 ALA A C 1
ATOM 713 O O . ALA A 1 91 ? 7.949 16.176 -15.187 1.00 91.81 91 ALA A O 1
ATOM 714 N N . LEU A 1 92 ? 5.798 16.157 -14.509 1.00 90.88 92 LEU A N 1
ATOM 715 C CA . LEU A 1 92 ? 6.063 15.398 -13.287 1.00 90.88 92 LEU A CA 1
ATOM 716 C C . LEU A 1 92 ? 6.568 13.986 -13.601 1.00 90.88 92 LEU A C 1
ATOM 718 O O . LEU A 1 92 ? 7.491 13.495 -12.954 1.00 90.88 92 LEU A O 1
ATOM 722 N N . GLN A 1 93 ? 6.019 13.353 -14.639 1.00 91.06 93 GLN A N 1
ATOM 723 C CA . GLN A 1 93 ? 6.495 12.062 -15.121 1.00 91.06 93 GLN A CA 1
ATOM 724 C C . GLN A 1 93 ? 7.974 12.096 -15.514 1.00 91.06 93 GLN A C 1
ATOM 726 O O . GLN A 1 93 ? 8.738 11.214 -15.119 1.00 91.06 93 GLN A O 1
ATOM 731 N N . ALA A 1 94 ? 8.382 13.100 -16.294 1.00 92.31 94 ALA A N 1
ATOM 732 C CA . ALA A 1 94 ? 9.765 13.263 -16.723 1.00 92.31 94 ALA A CA 1
ATOM 733 C C . ALA A 1 94 ? 10.693 13.549 -15.534 1.00 92.31 94 ALA A C 1
ATOM 735 O O . ALA A 1 94 ? 11.776 12.966 -15.455 1.00 92.31 94 ALA A O 1
ATOM 736 N N . GLN A 1 95 ? 10.252 14.384 -14.587 1.00 95.50 95 GLN A N 1
ATOM 737 C CA . GLN A 1 95 ? 10.986 14.658 -13.352 1.00 95.50 95 GLN A CA 1
ATOM 738 C C . GLN A 1 95 ? 11.242 13.366 -12.565 1.00 95.50 95 GLN A C 1
ATOM 740 O O . GLN A 1 95 ? 12.393 13.024 -12.292 1.00 95.50 95 GLN A O 1
ATOM 745 N N . VAL A 1 96 ? 10.177 12.627 -12.251 1.00 95.06 96 VAL A N 1
ATOM 746 C CA . VAL A 1 96 ? 10.238 11.379 -11.482 1.00 95.06 96 VAL A CA 1
ATOM 747 C C . VAL A 1 96 ? 11.084 10.327 -12.195 1.00 95.06 96 VAL A C 1
ATOM 749 O O . VAL A 1 96 ? 11.907 9.668 -11.564 1.00 95.06 96 VAL A O 1
ATOM 752 N N . ARG A 1 97 ? 10.955 10.192 -13.521 1.00 92.50 97 ARG A N 1
ATOM 753 C CA . ARG A 1 97 ? 11.829 9.302 -14.298 1.00 92.50 97 ARG A CA 1
ATOM 754 C C . ARG A 1 97 ? 13.294 9.699 -14.179 1.00 92.50 97 ARG A C 1
ATOM 756 O O . ARG A 1 97 ? 14.126 8.825 -13.979 1.00 92.50 97 ARG A O 1
ATOM 763 N N . GLY A 1 98 ? 13.607 10.992 -14.234 1.00 94.56 98 GLY A N 1
ATOM 764 C CA . GLY A 1 98 ? 14.966 11.486 -14.017 1.00 94.56 98 GLY A CA 1
ATOM 765 C C . GLY A 1 98 ? 15.510 11.165 -12.619 1.00 94.56 98 GLY A C 1
ATOM 766 O O . GLY A 1 98 ? 16.694 10.865 -12.478 1.00 94.56 98 GLY A O 1
ATOM 767 N N . GLU A 1 99 ? 14.663 11.195 -11.589 1.00 96.00 99 GLU A N 1
ATOM 768 C CA . GLU A 1 99 ? 15.023 10.785 -10.225 1.00 96.00 99 GLU A CA 1
ATOM 769 C C . GLU A 1 99 ? 15.279 9.272 -10.136 1.00 96.00 99 GLU A C 1
ATOM 771 O O . GLU A 1 99 ? 16.330 8.861 -9.638 1.00 96.00 99 GLU A O 1
ATOM 776 N N . ILE A 1 100 ? 14.384 8.446 -10.694 1.00 94.31 100 ILE A N 1
ATOM 777 C CA . ILE A 1 100 ? 14.543 6.982 -10.766 1.00 94.31 100 ILE A CA 1
ATOM 778 C C . ILE A 1 100 ? 15.837 6.622 -11.500 1.00 94.31 100 ILE A C 1
ATOM 780 O O . ILE A 1 100 ? 16.611 5.805 -11.009 1.00 94.31 100 ILE A O 1
ATOM 784 N N . SER A 1 101 ? 16.119 7.273 -12.630 1.00 93.50 101 SER A N 1
ATOM 785 C CA . SER A 1 101 ? 17.336 7.065 -13.419 1.00 93.50 101 SER A CA 1
ATOM 786 C C . SER A 1 101 ? 18.624 7.368 -12.653 1.00 93.50 101 SER A C 1
ATOM 788 O O . SER A 1 101 ? 19.647 6.733 -12.912 1.00 93.50 101 SER A O 1
ATOM 790 N N . LYS A 1 102 ? 18.596 8.340 -11.732 1.00 95.12 102 LYS A N 1
ATOM 791 C CA . LYS A 1 102 ? 19.737 8.674 -10.865 1.00 95.12 102 LYS A CA 1
ATOM 792 C C . LYS A 1 102 ? 19.893 7.669 -9.729 1.00 95.12 102 LYS A C 1
ATOM 794 O O . LYS A 1 102 ? 21.016 7.296 -9.408 1.00 95.12 102 LYS A O 1
ATOM 799 N N . TRP A 1 103 ? 18.781 7.255 -9.122 1.00 94.00 103 TRP A N 1
ATOM 800 C CA . TRP A 1 103 ? 18.778 6.344 -7.977 1.00 94.00 103 TRP A CA 1
ATOM 801 C C . TRP A 1 103 ? 19.082 4.894 -8.374 1.00 94.00 103 TRP A C 1
ATOM 803 O O . TRP A 1 103 ? 19.887 4.229 -7.725 1.00 94.00 103 TRP A O 1
ATOM 813 N N . ALA A 1 104 ? 18.497 4.422 -9.475 1.00 91.00 104 ALA A N 1
ATOM 814 C CA . ALA A 1 104 ? 18.711 3.092 -10.032 1.00 91.00 104 ALA A CA 1
ATOM 815 C C . ALA A 1 104 ? 19.135 3.178 -11.508 1.00 91.00 104 ALA A C 1
ATOM 817 O O . ALA A 1 104 ? 18.336 2.881 -12.400 1.00 91.00 104 ALA A O 1
ATOM 818 N N . PRO A 1 105 ? 20.411 3.509 -11.794 1.00 91.88 105 PRO A N 1
ATOM 819 C CA . PRO A 1 105 ? 20.910 3.623 -13.165 1.00 91.88 105 PRO A CA 1
ATOM 820 C C . PRO A 1 105 ? 20.717 2.358 -14.010 1.00 91.88 105 PRO A C 1
ATOM 822 O O . PRO A 1 105 ? 20.585 2.446 -15.229 1.00 91.88 105 PRO A O 1
ATOM 825 N N . VAL A 1 106 ? 20.654 1.185 -13.368 1.00 88.62 106 VAL A N 1
ATOM 826 C CA . VAL A 1 106 ? 20.387 -0.108 -14.018 1.00 88.62 106 VAL A CA 1
ATOM 827 C C . VAL A 1 106 ? 19.023 -0.156 -14.718 1.00 88.62 106 VAL A C 1
ATOM 829 O O . VAL A 1 106 ? 18.880 -0.846 -15.721 1.00 88.62 106 VAL A O 1
ATOM 832 N N . LEU A 1 107 ? 18.038 0.614 -14.243 1.00 88.06 107 LEU A N 1
ATOM 833 C CA . LEU A 1 107 ? 16.690 0.669 -14.815 1.00 88.06 107 LEU A CA 1
ATOM 834 C C . LEU A 1 107 ? 16.592 1.568 -16.059 1.00 88.06 107 LEU A C 1
ATOM 836 O O . LEU A 1 107 ? 15.541 1.622 -16.692 1.00 88.06 107 LEU A O 1
ATOM 840 N N . ASN A 1 108 ? 17.674 2.256 -16.442 1.00 86.19 108 ASN A N 1
ATOM 841 C CA . ASN A 1 108 ? 17.713 3.043 -17.681 1.00 86.19 108 ASN A CA 1
ATOM 842 C C . ASN A 1 108 ? 17.741 2.164 -18.934 1.00 86.19 108 ASN A C 1
ATOM 844 O O . ASN A 1 108 ? 17.399 2.624 -20.022 1.00 86.19 108 ASN A O 1
ATOM 848 N N . VAL A 1 109 ? 18.155 0.906 -18.782 1.00 84.31 109 VAL A N 1
ATOM 849 C CA . VAL A 1 109 ? 18.127 -0.087 -19.849 1.00 84.31 109 VAL A CA 1
ATOM 850 C C . VAL A 1 109 ? 16.861 -0.912 -19.670 1.00 84.31 109 VAL A C 1
ATOM 852 O O . VAL A 1 109 ? 16.759 -1.717 -18.747 1.00 84.31 109 VAL A O 1
ATOM 855 N N . ALA A 1 110 ? 15.882 -0.690 -20.547 1.00 75.19 110 ALA A N 1
ATOM 856 C CA . ALA A 1 110 ? 14.655 -1.472 -20.530 1.00 75.19 110 ALA A CA 1
ATOM 857 C C . ALA A 1 110 ? 14.974 -2.947 -20.830 1.00 75.19 110 ALA A C 1
ATOM 859 O O . ALA A 1 110 ? 15.762 -3.231 -21.739 1.00 75.19 110 ALA A O 1
ATOM 860 N N . PRO A 1 111 ? 14.379 -3.898 -20.096 1.00 72.38 111 PRO A N 1
ATOM 861 C CA . PRO A 1 111 ? 14.606 -5.304 -20.359 1.00 72.38 111 PRO A CA 1
ATOM 862 C C . PRO A 1 111 ? 13.962 -5.680 -21.704 1.00 72.38 111 PRO A C 1
ATOM 864 O O . PRO A 1 111 ? 12.797 -5.383 -21.966 1.00 72.38 111 PRO A O 1
ATOM 867 N N . VAL A 1 112 ? 14.741 -6.316 -22.581 1.00 72.62 112 VAL A N 1
ATOM 868 C CA . VAL A 1 112 ? 14.299 -6.728 -23.920 1.00 72.62 112 VAL A CA 1
ATOM 869 C C . VAL A 1 112 ? 13.953 -8.210 -23.888 1.00 72.62 112 VAL A C 1
ATOM 871 O O . VAL A 1 112 ? 14.762 -9.043 -23.482 1.00 72.62 112 VAL A O 1
ATOM 874 N N . ARG A 1 113 ? 12.742 -8.559 -24.329 1.00 70.56 113 ARG A N 1
ATOM 875 C CA . ARG A 1 113 ? 12.356 -9.957 -24.518 1.00 70.56 113 ARG A CA 1
ATOM 876 C C . ARG A 1 113 ? 12.902 -10.460 -25.853 1.00 70.56 113 ARG A C 1
ATOM 878 O O . ARG A 1 113 ? 12.283 -10.252 -26.893 1.00 70.56 113 ARG A O 1
ATOM 885 N N . GLU A 1 114 ? 14.033 -11.155 -25.818 1.00 72.50 114 GLU A N 1
ATOM 886 C CA . GLU A 1 114 ? 14.549 -11.877 -26.983 1.00 72.50 114 GLU A CA 1
ATOM 887 C C . GLU A 1 114 ? 13.867 -13.248 -27.096 1.00 72.50 114 GLU A C 1
ATOM 889 O O . GLU A 1 114 ? 13.973 -14.094 -26.207 1.00 72.50 114 GLU A O 1
ATOM 894 N N . LEU A 1 115 ? 13.119 -13.469 -28.180 1.00 69.06 115 LEU A N 1
ATOM 895 C CA . LEU A 1 115 ? 12.534 -14.777 -28.478 1.00 69.06 115 LEU A CA 1
ATOM 896 C C . LEU A 1 115 ? 13.577 -15.671 -29.174 1.00 69.06 115 LEU A C 1
ATOM 898 O O . LEU A 1 115 ? 14.379 -15.167 -29.965 1.00 69.06 115 LEU A O 1
ATOM 902 N N . PRO A 1 116 ? 13.572 -16.998 -28.938 1.00 78.50 116 PRO A N 1
ATOM 903 C CA . PRO A 1 116 ? 14.405 -17.919 -29.703 1.00 78.50 116 PRO A CA 1
ATOM 904 C C . PRO A 1 116 ? 14.129 -17.766 -31.204 1.00 78.50 116 PRO A C 1
ATOM 906 O O . PRO A 1 116 ? 12.970 -17.722 -31.613 1.00 78.50 116 PRO A O 1
ATOM 909 N N . ARG A 1 117 ? 15.186 -17.739 -32.030 1.00 67.75 117 ARG A N 1
ATOM 910 C CA . ARG A 1 117 ? 15.124 -17.454 -33.484 1.00 67.75 117 ARG A CA 1
ATOM 911 C C . ARG A 1 117 ? 14.162 -18.343 -34.287 1.00 67.75 117 ARG A C 1
ATOM 913 O O . ARG A 1 117 ? 13.814 -17.991 -35.403 1.00 67.75 117 ARG A O 1
ATOM 920 N N . ASN A 1 118 ? 13.741 -19.473 -33.724 1.00 70.06 118 ASN A N 1
ATOM 921 C CA . ASN A 1 118 ? 12.929 -20.490 -34.393 1.00 70.06 118 ASN A CA 1
ATOM 922 C C . ASN A 1 118 ? 11.436 -20.395 -34.036 1.00 70.06 118 ASN A C 1
ATOM 924 O O . ASN A 1 118 ? 10.667 -21.291 -34.371 1.00 70.06 118 ASN A O 1
ATOM 928 N N . VAL A 1 119 ? 11.032 -19.361 -33.295 1.00 63.16 119 VAL A N 1
ATOM 929 C CA . VAL A 1 119 ? 9.656 -19.169 -32.840 1.00 63.16 119 VAL A CA 1
ATOM 930 C C . VAL A 1 119 ? 9.087 -17.943 -33.557 1.00 63.16 119 VAL A C 1
ATOM 932 O O . VAL A 1 119 ? 9.091 -16.835 -33.024 1.00 63.16 119 VAL A O 1
ATOM 935 N N . GLU A 1 120 ? 8.611 -18.143 -34.788 1.00 58.72 120 GLU A N 1
ATOM 936 C CA . GLU A 1 120 ? 7.743 -17.178 -35.469 1.00 58.72 120 GLU A CA 1
ATOM 937 C C . GLU A 1 120 ? 6.370 -17.217 -34.794 1.00 58.72 120 GLU A C 1
ATOM 939 O O . GLU A 1 120 ? 5.519 -18.053 -35.094 1.00 58.72 120 GLU A O 1
ATOM 944 N N . ILE A 1 121 ? 6.165 -16.342 -33.812 1.00 59.84 121 ILE A N 1
ATOM 945 C CA . ILE A 1 121 ? 4.825 -16.095 -33.284 1.00 59.84 121 ILE A CA 1
ATOM 946 C C . ILE A 1 121 ? 4.176 -15.090 -34.225 1.00 59.84 121 ILE A C 1
ATOM 948 O O . ILE A 1 121 ? 4.647 -13.956 -34.329 1.00 59.84 121 ILE A O 1
ATOM 952 N N . ASP A 1 122 ? 3.082 -15.485 -34.872 1.00 51.31 122 ASP A N 1
ATOM 953 C CA . ASP A 1 122 ? 2.191 -14.553 -35.558 1.00 51.31 122 ASP A CA 1
ATOM 954 C C . ASP A 1 122 ? 1.500 -13.653 -34.514 1.00 51.31 122 ASP A C 1
ATOM 956 O O . ASP A 1 122 ? 0.382 -13.886 -34.051 1.00 51.31 122 ASP A O 1
ATOM 960 N N . LEU A 1 123 ? 2.227 -12.627 -34.061 1.00 54.69 123 LEU A N 1
ATOM 961 C CA . LEU A 1 123 ? 1.788 -11.650 -33.061 1.00 54.69 123 LEU A CA 1
ATOM 962 C C . LEU A 1 123 ? 0.668 -10.732 -33.589 1.00 54.69 123 LEU A C 1
ATOM 964 O O . LEU A 1 123 ? 0.195 -9.860 -32.851 1.00 54.69 123 LEU A O 1
ATOM 968 N N . ALA A 1 124 ? 0.248 -10.890 -34.850 1.00 46.06 124 ALA A N 1
ATOM 969 C CA . ALA A 1 124 ? -0.811 -10.093 -35.455 1.00 46.06 124 ALA A CA 1
ATOM 970 C C . ALA A 1 124 ? -2.218 -10.539 -35.013 1.00 46.06 124 ALA A C 1
ATOM 972 O O . ALA A 1 124 ? -3.129 -9.712 -34.974 1.00 46.06 124 ALA A O 1
ATOM 973 N N . ALA A 1 125 ? -2.407 -11.800 -34.608 1.00 42.78 125 ALA A N 1
ATOM 974 C CA . ALA A 1 125 ? -3.743 -12.388 -34.465 1.00 42.78 125 ALA A CA 1
ATOM 975 C C . ALA A 1 125 ? -4.479 -12.119 -33.131 1.00 42.78 125 ALA A C 1
ATOM 977 O O . ALA A 1 125 ? -5.613 -12.560 -32.968 1.00 42.78 125 ALA A O 1
ATOM 978 N N . THR A 1 126 ? -3.899 -11.404 -32.157 1.00 41.78 126 THR A N 1
ATOM 979 C CA . THR A 1 126 ? -4.584 -11.152 -30.860 1.00 41.78 126 THR A CA 1
ATOM 980 C C . THR A 1 126 ? -4.453 -9.731 -30.315 1.00 41.78 126 THR A C 1
ATOM 982 O O . THR A 1 126 ? -4.636 -9.490 -29.119 1.00 41.78 126 THR A O 1
ATOM 985 N N . LYS A 1 127 ? -4.181 -8.747 -31.177 1.00 45.72 127 LYS A N 1
ATOM 986 C CA . LYS A 1 127 ? -4.314 -7.339 -30.791 1.00 45.72 127 LYS A CA 1
ATOM 987 C C . LYS A 1 127 ? -5.775 -6.911 -30.918 1.00 45.72 127 LYS A C 1
ATOM 989 O O . LYS A 1 127 ? -6.144 -6.223 -31.862 1.00 45.72 127 LYS A O 1
ATOM 994 N N . GLU A 1 128 ? -6.598 -7.236 -29.918 1.00 39.12 128 GLU A N 1
ATOM 995 C CA . GLU A 1 128 ? -7.631 -6.262 -29.551 1.00 39.12 128 GLU A CA 1
ATOM 996 C C . GLU A 1 128 ? -6.889 -4.935 -29.340 1.00 39.12 128 GLU A C 1
ATOM 998 O O . GLU A 1 128 ? -5.999 -4.852 -28.486 1.00 39.12 128 GLU A O 1
ATOM 1003 N N . GLN A 1 129 ? -7.188 -3.929 -30.168 1.00 38.81 129 GLN A N 1
ATOM 1004 C CA . GLN A 1 129 ? -6.714 -2.560 -29.991 1.00 38.81 129 GLN A CA 1
ATOM 1005 C C . GLN A 1 129 ? -7.239 -2.053 -28.642 1.00 38.81 129 GLN A C 1
ATOM 1007 O O . GLN A 1 129 ? -8.309 -1.455 -28.547 1.00 38.81 129 GLN A O 1
ATOM 1012 N N . LYS A 1 130 ? -6.508 -2.346 -27.565 1.00 47.59 130 LYS A N 1
ATOM 1013 C CA . LYS A 1 130 ? -6.725 -1.709 -26.270 1.00 47.59 130 LYS A CA 1
ATOM 1014 C C . LYS A 1 130 ? -6.413 -0.230 -26.435 1.00 47.59 130 LYS A C 1
ATOM 1016 O O . LYS A 1 130 ? -5.458 0.127 -27.124 1.00 47.59 130 LYS A O 1
ATOM 1021 N N . SER A 1 131 ? -7.271 0.597 -25.848 1.00 43.88 131 SER A N 1
ATOM 1022 C CA . SER A 1 131 ? -7.225 2.052 -25.934 1.00 43.88 131 SER A CA 1
ATOM 1023 C C . SER A 1 131 ? -5.794 2.579 -25.752 1.00 43.88 131 SER A C 1
ATOM 1025 O O . SER A 1 131 ? -5.101 2.121 -24.844 1.00 43.88 131 SER A O 1
ATOM 1027 N N . PRO A 1 132 ? -5.353 3.553 -26.569 1.00 44.78 132 PRO A N 1
ATOM 1028 C CA . PRO A 1 132 ? -3.988 4.095 -26.542 1.00 44.78 132 PRO A CA 1
ATOM 1029 C C . PRO A 1 132 ? -3.618 4.837 -25.242 1.00 44.78 132 PRO A C 1
ATOM 1031 O O . PRO A 1 132 ? -2.498 5.315 -25.106 1.00 44.78 132 PRO A O 1
ATOM 1034 N N . HIS A 1 133 ? -4.537 4.900 -24.277 1.00 50.03 133 HIS A N 1
ATOM 1035 C CA . HIS A 1 133 ? -4.405 5.587 -22.998 1.00 50.03 133 HIS A CA 1
ATOM 1036 C C . HIS A 1 133 ? -4.697 4.598 -21.863 1.00 50.03 133 HIS A C 1
ATOM 1038 O O . HIS A 1 133 ? -5.831 4.483 -21.409 1.00 50.03 133 HIS A O 1
ATOM 1044 N N . SER A 1 134 ? -3.701 3.809 -21.459 1.00 57.47 134 SER A N 1
ATOM 1045 C CA . SER A 1 134 ? -3.751 3.050 -20.203 1.00 57.47 134 SER A CA 1
ATOM 1046 C C . SER A 1 134 ? -2.763 3.697 -19.244 1.00 57.47 134 SER A C 1
ATOM 1048 O O . SER A 1 134 ? -1.602 3.298 -19.186 1.00 57.47 134 SER A O 1
ATOM 1050 N N . SER A 1 135 ? -3.208 4.729 -18.537 1.00 66.06 135 SER A N 1
ATOM 1051 C CA . SER A 1 135 ? -2.519 5.291 -17.377 1.00 66.06 135 SER A CA 1
ATOM 1052 C C . SER A 1 135 ? -2.439 4.229 -16.268 1.00 66.06 135 SER A C 1
ATOM 1054 O O . SER A 1 135 ? -3.406 3.491 -16.050 1.00 66.06 135 SER A O 1
ATOM 1056 N N . PRO A 1 136 ? -1.306 4.110 -15.549 1.00 77.19 136 PRO A N 1
ATOM 1057 C CA . PRO A 1 136 ? -1.247 3.252 -14.373 1.00 77.19 136 PRO A CA 1
ATOM 1058 C C . PRO A 1 136 ? -2.140 3.830 -13.274 1.00 77.19 136 PRO A C 1
ATOM 1060 O O . PRO A 1 136 ? -2.263 5.051 -13.152 1.00 77.19 136 PRO A O 1
ATOM 1063 N N . TYR A 1 137 ? -2.708 2.970 -12.425 1.00 83.69 137 TYR A N 1
ATOM 1064 C CA . TYR A 1 137 ? -3.470 3.423 -11.264 1.00 83.69 137 TYR A CA 1
ATOM 1065 C C . TYR A 1 137 ? -2.586 4.261 -10.339 1.00 83.69 137 TYR A C 1
ATOM 1067 O O . TYR A 1 137 ? -1.680 3.751 -9.674 1.00 83.69 137 TYR A O 1
ATOM 1075 N N . ARG A 1 138 ? -2.864 5.565 -10.275 1.00 88.12 138 ARG A N 1
ATOM 1076 C CA . ARG A 1 138 ? -2.162 6.499 -9.395 1.00 88.12 138 ARG A CA 1
ATOM 1077 C C . ARG A 1 138 ? -2.833 6.476 -8.029 1.00 88.12 138 ARG A C 1
ATOM 1079 O O . ARG A 1 138 ? -3.712 7.278 -7.732 1.00 88.12 138 ARG A O 1
ATOM 1086 N N . LEU A 1 139 ? -2.426 5.518 -7.206 1.00 91.75 139 LEU A N 1
ATOM 1087 C CA . LEU A 1 139 ? -2.906 5.364 -5.836 1.00 91.75 139 LEU A CA 1
ATOM 1088 C C . LEU A 1 139 ? -1.738 5.535 -4.863 1.00 91.75 139 LEU A C 1
ATOM 1090 O O . LEU A 1 139 ? -0.712 4.859 -4.980 1.00 91.75 139 LEU A O 1
ATOM 1094 N N . TYR A 1 140 ? -1.905 6.413 -3.881 1.00 94.94 140 TYR A N 1
ATOM 1095 C CA . TYR A 1 140 ? -0.977 6.556 -2.774 1.00 94.94 140 TYR A CA 1
ATOM 1096 C C . TYR A 1 140 ? -0.880 5.235 -2.011 1.00 94.94 140 TYR A C 1
ATOM 1098 O O . TYR A 1 140 ? -1.896 4.635 -1.644 1.00 94.94 140 TYR A O 1
ATOM 1106 N N . ARG A 1 141 ? 0.359 4.751 -1.850 1.00 95.50 141 ARG A N 1
ATOM 1107 C CA . ARG A 1 141 ? 0.682 3.417 -1.309 1.00 95.50 141 ARG A CA 1
ATOM 1108 C C . ARG A 1 141 ? -0.042 2.264 -2.015 1.00 95.50 141 ARG A C 1
ATOM 1110 O O . ARG A 1 141 ? -0.191 1.200 -1.428 1.00 95.50 141 ARG A O 1
ATOM 1117 N N . PHE A 1 142 ? -0.482 2.459 -3.259 1.00 94.31 142 PHE A N 1
ATOM 1118 C CA . PHE A 1 142 ? -1.328 1.520 -4.004 1.00 94.31 142 PHE A CA 1
ATOM 1119 C C . PHE A 1 142 ? -2.696 1.233 -3.358 1.00 94.31 142 PHE A C 1
ATOM 1121 O O . PHE A 1 142 ? -3.324 0.225 -3.678 1.00 94.31 142 PHE A O 1
ATOM 1128 N N . LEU A 1 143 ? -3.150 2.111 -2.455 1.00 95.00 143 LEU A N 1
ATOM 1129 C CA . LEU A 1 143 ? -4.354 1.925 -1.643 1.00 95.00 143 LEU A CA 1
ATOM 1130 C C . LEU A 1 143 ? -5.378 3.041 -1.835 1.00 95.00 143 LEU A C 1
ATOM 1132 O O . LEU A 1 143 ? -6.558 2.771 -2.025 1.00 95.00 143 LEU A O 1
ATOM 1136 N N . VAL A 1 144 ? -4.953 4.302 -1.782 1.00 93.62 144 VAL A N 1
ATOM 1137 C CA . VAL A 1 144 ? -5.877 5.444 -1.690 1.00 93.62 144 VAL A CA 1
ATOM 1138 C C . VAL A 1 144 ? -5.662 6.399 -2.859 1.00 93.62 144 VAL A C 1
ATOM 1140 O O . VAL A 1 144 ? -4.515 6.644 -3.229 1.00 93.62 144 VAL A O 1
ATOM 1143 N N . PRO A 1 145 ? -6.712 6.981 -3.455 1.00 91.06 145 PRO A N 1
ATOM 1144 C CA . PRO A 1 145 ? -6.545 8.053 -4.431 1.00 91.06 145 PRO A CA 1
ATOM 1145 C C . PRO A 1 145 ? -5.779 9.227 -3.815 1.00 91.06 145 PRO A C 1
ATOM 1147 O O . PRO A 1 145 ? -6.095 9.682 -2.720 1.00 91.06 145 PRO A O 1
ATOM 1150 N N . TYR A 1 146 ? -4.765 9.730 -4.515 1.00 90.31 146 TYR A N 1
ATOM 1151 C CA . TYR A 1 146 ? -3.855 10.737 -3.954 1.00 90.31 146 TYR A CA 1
ATOM 1152 C C . TYR A 1 146 ? -4.447 12.161 -3.908 1.00 90.31 146 TYR A C 1
ATOM 1154 O O . TYR A 1 146 ? -3.814 13.072 -3.376 1.00 90.31 146 TYR A O 1
ATOM 1162 N N . GLY A 1 147 ? -5.638 12.368 -4.482 1.00 87.56 147 GLY A N 1
ATOM 1163 C CA . GLY A 1 147 ? -6.312 13.665 -4.506 1.00 87.56 147 GLY A CA 1
ATOM 1164 C C . GLY A 1 147 ? -6.649 14.168 -3.100 1.00 87.56 147 GLY A C 1
ATOM 1165 O O . GLY A 1 147 ? -7.095 13.401 -2.248 1.00 87.56 147 GLY A O 1
ATOM 1166 N N . GLU A 1 148 ? -6.481 15.472 -2.870 1.00 87.62 148 GLU A N 1
ATOM 1167 C CA . GLU A 1 148 ? -6.602 16.089 -1.539 1.00 87.62 148 GLU A CA 1
ATOM 1168 C C . GLU A 1 148 ? -7.934 15.767 -0.850 1.00 87.62 148 GLU A C 1
ATOM 1170 O O . GLU A 1 148 ? -7.949 15.424 0.329 1.00 87.62 148 GLU A O 1
ATOM 1175 N N . GLY A 1 149 ? -9.044 15.794 -1.596 1.00 85.56 149 GLY A N 1
ATOM 1176 C CA . GLY A 1 149 ? -10.369 15.472 -1.062 1.00 85.56 149 GLY A CA 1
ATOM 1177 C C . GLY A 1 149 ? -10.469 14.050 -0.500 1.00 85.56 149 GLY A C 1
ATOM 1178 O O . GLY A 1 149 ? -11.048 13.860 0.565 1.00 85.56 149 GLY A O 1
ATOM 1179 N N . PHE A 1 150 ? -9.854 13.062 -1.156 1.00 87.38 150 PHE A N 1
ATOM 1180 C CA . PHE A 1 150 ? -9.849 11.674 -0.679 1.00 87.38 150 PHE A CA 1
ATOM 1181 C C . PHE A 1 150 ? -8.971 11.507 0.563 1.00 87.38 150 PHE A C 1
ATOM 1183 O O . PHE A 1 150 ? -9.384 10.873 1.535 1.00 87.38 150 PHE A O 1
ATOM 1190 N N . ILE A 1 151 ? -7.785 12.123 0.559 1.00 90.75 151 ILE A N 1
ATOM 1191 C CA . ILE A 1 151 ? -6.854 12.079 1.694 1.00 90.75 151 ILE A CA 1
ATOM 1192 C C . ILE A 1 151 ? -7.438 12.776 2.931 1.00 90.75 151 ILE A C 1
ATOM 1194 O O . ILE A 1 151 ? -7.194 12.331 4.051 1.00 90.75 151 ILE A O 1
ATOM 1198 N N . GLN A 1 152 ? -8.225 13.839 2.750 1.00 89.75 152 GLN A N 1
ATOM 1199 C CA . GLN A 1 152 ? -8.889 14.546 3.849 1.00 89.75 152 GLN A CA 1
ATOM 1200 C C . GLN A 1 152 ? -10.087 13.779 4.404 1.00 89.75 152 GLN A C 1
ATOM 1202 O O . GLN A 1 152 ? -10.244 13.708 5.620 1.00 89.75 152 GLN A O 1
ATOM 1207 N N . GLN A 1 153 ? -10.928 13.221 3.528 1.00 89.50 153 GLN A N 1
ATOM 1208 C CA . GLN A 1 153 ? -12.161 12.552 3.946 1.00 89.50 153 GLN A CA 1
ATOM 1209 C C . GLN A 1 153 ? -11.919 11.197 4.608 1.00 89.50 153 GLN A C 1
ATOM 1211 O O . GLN A 1 153 ? -12.735 10.793 5.432 1.00 89.50 153 GLN A O 1
ATOM 1216 N N . LYS A 1 154 ? -10.828 10.499 4.258 1.00 92.00 154 LYS A N 1
ATOM 1217 C CA . LYS A 1 154 ? -10.416 9.235 4.896 1.00 92.00 154 LYS A CA 1
ATOM 1218 C C . LYS A 1 154 ? -11.537 8.187 4.951 1.00 92.00 154 LYS A C 1
ATOM 1220 O O . LYS A 1 154 ? -11.672 7.457 5.921 1.00 92.00 154 LYS A O 1
ATOM 1225 N N . ASN A 1 155 ? -12.352 8.122 3.902 1.00 92.06 155 ASN A N 1
ATOM 1226 C CA . ASN A 1 155 ? -13.555 7.284 3.832 1.00 92.06 155 ASN A CA 1
ATOM 1227 C C . ASN A 1 155 ? -13.553 6.320 2.633 1.00 92.06 155 ASN A C 1
ATOM 1229 O O . ASN A 1 155 ? -14.533 5.616 2.403 1.00 92.06 155 ASN A O 1
ATOM 1233 N N . PHE A 1 156 ? -12.472 6.299 1.850 1.00 93.12 156 PHE A N 1
ATOM 1234 C CA . PHE A 1 156 ? -12.350 5.465 0.662 1.00 93.12 156 PHE A CA 1
ATOM 1235 C C . PHE A 1 156 ? -10.931 4.912 0.520 1.00 93.12 156 PHE A C 1
ATOM 1237 O O . PHE A 1 156 ? -9.952 5.653 0.623 1.00 93.12 156 PHE A O 1
ATOM 1244 N N . ALA A 1 157 ? -10.825 3.610 0.260 1.00 94.88 157 ALA A N 1
ATOM 1245 C CA . ALA A 1 157 ? -9.576 2.918 -0.027 1.00 94.88 157 ALA A CA 1
ATOM 1246 C C . ALA A 1 157 ? -9.841 1.690 -0.908 1.00 94.88 157 ALA A C 1
ATOM 1248 O O . ALA A 1 157 ? -10.942 1.140 -0.926 1.00 94.88 157 ALA A O 1
ATOM 1249 N N . ILE A 1 158 ? -8.813 1.251 -1.624 1.00 92.38 158 ILE A N 1
ATOM 1250 C CA . ILE A 1 158 ? -8.820 0.092 -2.509 1.00 92.38 158 ILE A CA 1
ATOM 1251 C C . ILE A 1 158 ? -7.802 -0.903 -1.967 1.00 92.38 158 ILE A C 1
ATOM 1253 O O . ILE A 1 158 ? -6.629 -0.579 -1.820 1.00 92.38 158 ILE A O 1
ATOM 1257 N N . ILE A 1 159 ? -8.235 -2.133 -1.706 1.00 92.94 159 ILE A N 1
ATOM 1258 C CA . ILE A 1 159 ? -7.365 -3.212 -1.233 1.00 92.94 159 ILE A CA 1
ATOM 1259 C C . ILE A 1 159 ? -7.186 -4.262 -2.332 1.00 92.94 159 ILE A C 1
ATOM 1261 O O . ILE A 1 159 ? -8.136 -4.601 -3.036 1.00 92.94 159 ILE A O 1
ATOM 1265 N N . GLY A 1 160 ? -5.971 -4.791 -2.499 1.00 88.19 160 GLY A N 1
ATOM 1266 C CA . GLY A 1 160 ? -5.728 -5.867 -3.467 1.00 88.19 160 GLY A CA 1
ATOM 1267 C C . GLY A 1 160 ? -5.581 -5.451 -4.935 1.00 88.19 160 GLY A C 1
ATOM 1268 O O . GLY A 1 160 ? -5.603 -6.320 -5.802 1.00 88.19 160 GLY A O 1
ATOM 1269 N N . ALA A 1 161 ? -5.410 -4.162 -5.246 1.00 88.31 161 ALA A N 1
ATOM 1270 C CA . ALA A 1 161 ? -5.162 -3.686 -6.615 1.00 88.31 161 ALA A CA 1
ATOM 1271 C C . ALA A 1 161 ? -3.699 -3.897 -7.067 1.00 88.31 161 ALA A C 1
ATOM 1273 O O . ALA A 1 161 ? -3.037 -2.960 -7.505 1.00 88.31 161 ALA A O 1
ATOM 1274 N N . HIS A 1 162 ? -3.176 -5.117 -6.922 1.00 88.88 162 HIS A N 1
ATOM 1275 C CA . HIS A 1 162 ? -1.787 -5.483 -7.221 1.00 88.88 162 HIS A CA 1
ATOM 1276 C C . HIS A 1 162 ? -1.670 -6.961 -7.630 1.00 88.88 162 HIS A C 1
ATOM 1278 O O . HIS A 1 162 ? -2.568 -7.758 -7.358 1.00 88.88 162 HIS A O 1
ATOM 1284 N N . ILE A 1 163 ? -0.545 -7.346 -8.241 1.00 87.62 163 ILE A N 1
ATOM 1285 C CA . ILE A 1 163 ? -0.153 -8.759 -8.390 1.00 87.62 163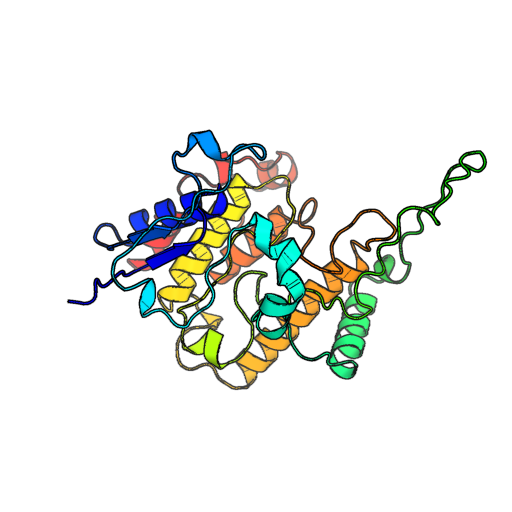 ILE A CA 1
ATOM 1286 C C . ILE A 1 163 ? 0.904 -9.100 -7.340 1.00 87.62 163 ILE A C 1
ATOM 1288 O O . ILE A 1 163 ? 1.832 -8.331 -7.109 1.00 87.62 163 ILE A O 1
ATOM 1292 N N . THR A 1 164 ? 0.767 -10.258 -6.691 1.00 89.81 164 THR A N 1
ATOM 1293 C CA . THR A 1 164 ? 1.765 -10.772 -5.747 1.00 89.81 164 THR A CA 1
ATOM 1294 C C . THR A 1 164 ? 1.637 -12.284 -5.543 1.00 89.81 164 THR A C 1
ATOM 1296 O O . THR A 1 164 ? 0.587 -12.873 -5.793 1.00 89.81 164 THR A O 1
ATOM 1299 N N . ILE A 1 165 ? 2.698 -12.897 -5.017 1.00 88.62 165 ILE A N 1
ATOM 1300 C CA . ILE A 1 165 ? 2.699 -14.263 -4.469 1.00 88.62 165 ILE A CA 1
ATOM 1301 C C . ILE A 1 165 ? 2.498 -14.283 -2.942 1.00 88.62 165 ILE A C 1
ATOM 1303 O O . ILE A 1 165 ? 2.142 -15.315 -2.379 1.00 88.62 165 ILE A O 1
ATOM 1307 N N . HIS A 1 166 ? 2.657 -13.141 -2.263 1.00 91.69 166 HIS A N 1
ATOM 1308 C CA . HIS A 1 166 ? 2.576 -13.009 -0.803 1.00 91.69 166 HIS A CA 1
ATOM 1309 C C . HIS A 1 166 ? 1.229 -12.435 -0.345 1.00 91.69 166 HIS A C 1
ATOM 1311 O O . HIS A 1 166 ? 1.175 -11.587 0.546 1.00 91.69 166 HIS A O 1
ATOM 1317 N N . THR A 1 167 ? 0.133 -12.906 -0.954 1.00 89.75 167 THR A N 1
ATOM 1318 C CA . THR A 1 167 ? -1.216 -12.337 -0.767 1.00 89.75 167 THR A CA 1
ATOM 1319 C C . THR A 1 167 ? -1.579 -12.202 0.711 1.00 89.75 167 THR A C 1
ATOM 1321 O O . THR A 1 167 ? -1.922 -11.114 1.142 1.00 89.75 167 THR A O 1
ATOM 1324 N N . ALA A 1 168 ? -1.423 -13.256 1.519 1.00 89.50 168 ALA A N 1
ATOM 1325 C CA . ALA A 1 168 ? -1.810 -13.221 2.934 1.00 89.50 168 ALA A CA 1
ATOM 1326 C C . ALA A 1 168 ? -1.082 -12.132 3.748 1.00 89.50 168 ALA A C 1
ATOM 1328 O O . ALA A 1 168 ? -1.705 -11.461 4.568 1.00 89.50 168 ALA A O 1
ATOM 1329 N N . ILE A 1 169 ? 0.219 -11.938 3.502 1.00 92.88 169 ILE A N 1
ATOM 1330 C CA . ILE A 1 169 ? 1.035 -10.941 4.210 1.00 92.88 169 ILE A CA 1
ATOM 1331 C C . ILE A 1 169 ? 0.601 -9.533 3.790 1.00 92.88 169 ILE A C 1
ATOM 1333 O O . ILE A 1 169 ? 0.318 -8.687 4.640 1.00 92.88 169 ILE A O 1
ATOM 1337 N N . ILE A 1 170 ? 0.500 -9.291 2.478 1.00 95.38 170 ILE A N 1
ATOM 1338 C CA . ILE A 1 170 ? 0.127 -7.975 1.956 1.00 95.38 170 ILE A CA 1
ATOM 1339 C C . ILE A 1 170 ? -1.309 -7.620 2.341 1.00 95.38 170 ILE A C 1
ATOM 1341 O O . ILE A 1 170 ? -1.533 -6.513 2.817 1.00 95.38 170 ILE A O 1
ATOM 1345 N N . SER A 1 171 ? -2.273 -8.532 2.192 1.00 92.69 171 SER A N 1
ATOM 1346 C CA . SER A 1 171 ? -3.673 -8.276 2.547 1.00 92.69 171 SER A CA 1
ATOM 1347 C C . SER A 1 171 ? -3.818 -7.861 4.011 1.00 92.69 171 SER A C 1
ATOM 1349 O O . SER A 1 171 ? -4.570 -6.937 4.305 1.00 92.69 171 SER A O 1
ATOM 1351 N N . GLN A 1 172 ? -3.081 -8.499 4.926 1.00 93.44 172 GLN A N 1
ATOM 1352 C CA . GLN A 1 172 ? -3.105 -8.145 6.344 1.00 93.44 172 GLN A CA 1
ATOM 1353 C C . GLN A 1 172 ? -2.490 -6.761 6.601 1.00 93.44 172 GLN A C 1
ATOM 1355 O O . GLN A 1 172 ? -3.075 -5.955 7.325 1.00 93.44 172 GLN A O 1
ATOM 1360 N N . ALA A 1 173 ? -1.333 -6.469 6.000 1.00 96.56 173 ALA A N 1
ATOM 1361 C CA . ALA A 1 173 ? -0.670 -5.175 6.151 1.00 96.56 173 ALA A CA 1
ATOM 1362 C C . ALA A 1 173 ? -1.496 -4.029 5.540 1.00 96.56 173 ALA A C 1
ATOM 1364 O O . ALA A 1 173 ? -1.669 -2.989 6.171 1.00 96.56 173 ALA A O 1
ATOM 1365 N N . GLN A 1 174 ? -2.062 -4.237 4.346 1.00 97.56 174 GLN A N 1
ATOM 1366 C CA . GLN A 1 174 ? -2.958 -3.285 3.690 1.00 97.56 174 GLN A CA 1
ATOM 1367 C C . GLN A 1 174 ? -4.221 -3.046 4.516 1.00 97.56 174 GLN A C 1
ATOM 1369 O O . GLN A 1 174 ? -4.592 -1.897 4.723 1.00 97.56 174 GLN A O 1
ATOM 1374 N N . ALA A 1 175 ? -4.857 -4.107 5.022 1.00 96.56 175 ALA A N 1
ATOM 1375 C CA . ALA A 1 175 ? -6.038 -3.985 5.870 1.00 96.56 175 ALA A CA 1
ATOM 1376 C C . ALA A 1 175 ? -5.755 -3.147 7.122 1.00 96.56 175 ALA A C 1
ATOM 1378 O O . ALA A 1 175 ? -6.527 -2.251 7.451 1.00 96.56 175 ALA A O 1
ATOM 1379 N N . LEU A 1 176 ? -4.620 -3.389 7.784 1.00 97.19 176 LEU A N 1
ATOM 1380 C CA . LEU A 1 176 ? -4.212 -2.615 8.952 1.00 97.19 176 LEU A CA 1
ATOM 1381 C C . LEU A 1 176 ? -3.948 -1.146 8.605 1.00 97.19 176 LEU A C 1
ATOM 1383 O O . LEU A 1 176 ? -4.426 -0.255 9.305 1.00 97.19 176 LEU A O 1
ATOM 1387 N N . TRP A 1 177 ? -3.228 -0.893 7.510 1.00 98.12 177 TRP A N 1
ATOM 1388 C CA . TRP A 1 177 ? -2.945 0.462 7.043 1.00 98.12 177 TRP A CA 1
ATOM 1389 C C . TRP A 1 177 ? -4.238 1.217 6.703 1.00 98.12 177 TRP A C 1
ATOM 1391 O O . TRP A 1 177 ? -4.390 2.368 7.097 1.00 98.12 177 TRP A O 1
ATOM 1401 N N . ILE A 1 178 ? -5.204 0.570 6.039 1.00 98.12 178 ILE A N 1
ATOM 1402 C CA . ILE A 1 178 ? -6.515 1.163 5.722 1.00 98.12 178 ILE A CA 1
ATOM 1403 C C . ILE A 1 178 ? -7.306 1.464 6.999 1.00 98.12 178 ILE A C 1
ATOM 1405 O O . ILE A 1 178 ? -7.848 2.561 7.122 1.00 98.12 178 ILE A O 1
ATOM 1409 N N . THR A 1 179 ? -7.347 0.538 7.963 1.00 97.06 179 THR A N 1
ATOM 1410 C CA . THR A 1 179 ? -7.993 0.777 9.265 1.00 97.06 179 THR A CA 1
ATOM 1411 C C . THR A 1 179 ? -7.397 2.009 9.950 1.00 97.06 179 THR A C 1
ATOM 1413 O O . THR A 1 179 ? -8.132 2.894 10.387 1.00 97.06 179 THR A O 1
ATOM 1416 N N . ALA A 1 180 ? -6.066 2.118 9.981 1.00 96.81 180 ALA A N 1
ATOM 1417 C CA . ALA A 1 180 ? -5.380 3.277 10.541 1.00 96.81 180 ALA A CA 1
ATOM 1418 C C . ALA A 1 180 ? -5.656 4.567 9.749 1.00 96.81 180 ALA A C 1
ATOM 1420 O O . ALA A 1 180 ? -5.815 5.635 10.340 1.00 96.81 180 ALA A O 1
ATOM 1421 N N . PHE A 1 181 ? -5.741 4.483 8.419 1.00 96.88 181 PHE A N 1
ATOM 1422 C CA . PHE A 1 181 ? -6.077 5.612 7.557 1.00 96.88 181 PHE A CA 1
ATOM 1423 C C . PHE A 1 181 ? -7.482 6.148 7.854 1.00 96.88 181 PHE A C 1
ATOM 1425 O O . PHE A 1 181 ? -7.626 7.347 8.085 1.00 96.88 181 PHE A O 1
ATOM 1432 N N . PHE A 1 182 ? -8.494 5.277 7.932 1.00 96.12 182 PHE A N 1
ATOM 1433 C CA . PHE A 1 182 ? -9.872 5.665 8.264 1.00 96.12 182 PHE A CA 1
ATOM 1434 C C . PHE A 1 182 ? -10.001 6.241 9.680 1.00 96.12 182 PHE A C 1
ATOM 1436 O O . PHE A 1 182 ? -10.812 7.133 9.915 1.00 96.12 182 PHE A O 1
ATOM 1443 N N . GLY A 1 183 ? -9.166 5.783 10.615 1.00 93.94 183 GLY A N 1
ATOM 1444 C CA . GLY A 1 183 ? -9.122 6.291 11.987 1.00 93.94 183 GLY A CA 1
ATOM 1445 C C . GLY A 1 183 ? -8.306 7.574 12.203 1.00 93.94 183 GLY A C 1
ATOM 1446 O O . GLY A 1 183 ? -8.150 7.982 13.355 1.00 93.94 183 GLY A O 1
ATOM 1447 N N . ASP A 1 184 ? -7.745 8.188 11.152 1.00 94.38 184 ASP A N 1
ATOM 1448 C CA . ASP A 1 184 ? -6.799 9.319 11.254 1.00 94.38 184 ASP A CA 1
ATOM 1449 C C . ASP A 1 184 ? -5.559 9.007 12.128 1.00 94.38 184 ASP A C 1
ATOM 1451 O O . ASP A 1 184 ? -5.057 9.844 12.882 1.00 94.38 184 ASP A O 1
ATOM 1455 N N . LYS A 1 185 ? -5.070 7.762 12.056 1.00 93.94 185 LYS A N 1
ATOM 1456 C CA . LYS A 1 185 ? -3.996 7.222 12.912 1.00 93.94 185 LYS A CA 1
ATOM 1457 C C . LYS A 1 185 ? -2.632 7.128 12.240 1.00 93.94 185 LYS A C 1
ATOM 1459 O O . LYS A 1 185 ? -1.662 6.752 12.888 1.00 93.94 185 LYS A O 1
ATOM 1464 N N . ILE A 1 186 ? -2.531 7.483 10.962 1.00 94.94 186 ILE A N 1
ATOM 1465 C CA . ILE A 1 186 ? -1.253 7.503 10.244 1.00 94.94 186 ILE A CA 1
ATOM 1466 C C . ILE A 1 186 ? -0.530 8.826 10.555 1.00 94.94 186 ILE A C 1
ATOM 1468 O O . ILE A 1 186 ? -1.040 9.882 10.168 1.00 94.94 186 ILE A O 1
ATOM 1472 N N . PRO A 1 187 ? 0.642 8.816 11.224 1.00 92.31 187 PRO A N 1
ATOM 1473 C CA . PRO A 1 187 ? 1.271 10.022 11.766 1.00 92.31 187 PRO A CA 1
ATOM 1474 C C . PRO A 1 187 ? 1.487 11.152 10.754 1.00 92.31 187 PRO A C 1
ATOM 1476 O O . PRO A 1 187 ? 1.196 12.305 11.062 1.00 92.31 187 PRO A O 1
ATOM 1479 N N . HIS A 1 188 ? 1.954 10.848 9.539 1.00 91.50 188 HIS A N 1
ATOM 1480 C CA . HIS A 1 188 ? 2.228 11.863 8.510 1.00 91.50 188 HIS A CA 1
ATOM 1481 C C . HIS A 1 188 ? 0.996 12.300 7.706 1.00 91.50 188 HIS A C 1
ATOM 1483 O O . HIS A 1 188 ? 1.102 13.236 6.917 1.00 91.50 188 HIS A O 1
ATOM 1489 N N . LEU A 1 189 ? -0.158 11.649 7.892 1.00 92.31 189 LEU A N 1
ATOM 1490 C CA . LEU A 1 189 ? -1.433 12.002 7.245 1.00 92.31 189 LEU A CA 1
ATOM 1491 C C . LEU A 1 189 ? -2.453 12.600 8.227 1.00 92.31 189 LEU A C 1
ATOM 1493 O O . LEU A 1 189 ? -3.598 12.865 7.845 1.00 92.31 189 LEU A O 1
ATOM 1497 N N . ARG A 1 190 ? -2.057 12.771 9.492 1.00 88.06 190 ARG A N 1
ATOM 1498 C CA . ARG A 1 190 ? -2.955 13.151 10.579 1.00 88.06 190 ARG A CA 1
ATOM 1499 C C . ARG A 1 190 ? -3.427 14.600 10.461 1.00 88.06 190 ARG A C 1
ATOM 1501 O O . ARG A 1 190 ? -2.620 15.506 10.246 1.00 88.06 190 ARG A O 1
ATOM 1508 N N . GLY A 1 191 ? -4.722 14.825 10.688 1.00 80.50 191 GLY A N 1
ATOM 1509 C CA . GLY A 1 191 ? -5.328 16.161 10.675 1.00 80.50 191 GLY A CA 1
ATOM 1510 C C . GLY A 1 191 ? -5.432 16.803 9.279 1.00 80.50 191 GLY A C 1
ATOM 1511 O O . GLY A 1 191 ? -5.271 16.121 8.261 1.00 80.50 191 GLY A O 1
ATOM 1512 N N . PRO A 1 192 ? -5.748 18.112 9.200 1.00 74.62 192 PRO A N 1
ATOM 1513 C CA . PRO A 1 192 ? -5.784 18.836 7.935 1.00 74.62 192 PRO A CA 1
ATOM 1514 C C . PRO A 1 192 ? -4.346 19.023 7.437 1.00 74.62 192 PRO A C 1
ATOM 1516 O O . PRO A 1 192 ? -3.606 19.875 7.931 1.00 74.62 192 PRO A O 1
ATOM 1519 N N . GLY A 1 193 ? -3.932 18.178 6.490 1.00 78.06 193 GLY A N 1
ATOM 1520 C CA . GLY A 1 193 ? -2.591 18.216 5.909 1.00 78.06 193 GLY A CA 1
ATOM 1521 C C . GLY A 1 193 ? -2.247 19.587 5.321 1.00 78.06 193 GLY A C 1
ATOM 1522 O O . GLY A 1 193 ? -3.120 20.338 4.886 1.00 78.06 193 GLY A O 1
ATOM 1523 N N . THR A 1 194 ? -0.958 19.923 5.295 1.00 85.56 194 THR A N 1
ATOM 1524 C CA . THR A 1 194 ? -0.475 21.127 4.605 1.00 85.56 194 THR A CA 1
ATOM 1525 C C . THR A 1 194 ? -0.312 20.852 3.112 1.00 85.56 194 THR A C 1
ATOM 1527 O O . THR A 1 194 ? -0.166 19.701 2.700 1.00 85.56 194 THR A O 1
ATOM 1530 N N . LYS A 1 195 ? -0.248 21.907 2.288 1.00 87.31 195 LYS A N 1
ATOM 1531 C CA . LYS A 1 195 ? 0.063 21.774 0.854 1.00 87.31 195 LYS A CA 1
ATOM 1532 C C . LYS A 1 195 ? 1.316 20.919 0.609 1.00 87.31 195 LYS A C 1
ATOM 1534 O O . LYS A 1 195 ? 1.312 20.055 -0.254 1.00 87.31 195 LYS A O 1
ATOM 1539 N N . HIS A 1 196 ? 2.347 21.096 1.437 1.00 89.12 196 HIS A N 1
ATOM 1540 C CA . HIS A 1 196 ? 3.581 20.318 1.352 1.00 89.12 196 HIS A CA 1
ATOM 1541 C C . HIS A 1 196 ? 3.358 18.806 1.539 1.00 89.12 196 HIS A C 1
ATOM 1543 O O . HIS A 1 196 ? 3.987 18.005 0.851 1.00 89.12 196 HIS A O 1
ATOM 1549 N N . VAL A 1 197 ? 2.446 18.404 2.432 1.00 91.00 197 VAL A N 1
ATOM 1550 C CA . VAL A 1 197 ? 2.091 16.990 2.632 1.00 91.00 197 VAL A CA 1
ATOM 1551 C C . VAL A 1 197 ? 1.412 16.425 1.384 1.00 91.00 197 VAL A C 1
ATOM 1553 O O . VAL A 1 197 ? 1.793 15.349 0.930 1.00 91.00 197 VAL A O 1
ATOM 1556 N N . TYR A 1 198 ? 0.464 17.152 0.784 1.00 91.88 198 TYR A N 1
ATOM 1557 C CA . TYR A 1 198 ? -0.204 16.704 -0.445 1.00 91.88 198 TYR A CA 1
ATOM 1558 C C . TYR A 1 198 ? 0.741 16.663 -1.648 1.00 91.88 198 TYR A C 1
ATOM 1560 O O . TYR A 1 198 ? 0.704 15.700 -2.412 1.00 91.88 198 TYR A O 1
ATOM 1568 N N . ASP A 1 199 ? 1.641 17.641 -1.778 1.00 92.81 199 ASP A N 1
ATOM 1569 C CA . ASP A 1 199 ? 2.681 17.646 -2.812 1.00 92.81 199 ASP A CA 1
ATOM 1570 C C . ASP A 1 199 ? 3.593 16.416 -2.669 1.00 92.81 199 ASP A C 1
ATOM 1572 O O . ASP A 1 199 ? 3.895 15.747 -3.660 1.00 92.81 199 ASP A O 1
ATOM 1576 N N . LYS A 1 200 ? 3.964 16.055 -1.430 1.00 94.25 200 LYS A N 1
ATOM 1577 C CA . LYS A 1 200 ? 4.722 14.830 -1.149 1.00 94.25 200 LYS A CA 1
ATOM 1578 C C . LYS A 1 200 ? 3.919 13.571 -1.485 1.00 94.25 200 LYS A C 1
ATOM 1580 O O . LYS A 1 200 ? 4.462 12.657 -2.090 1.00 94.25 200 LYS A O 1
ATOM 1585 N N . ILE A 1 201 ? 2.638 13.504 -1.122 1.00 94.62 201 ILE A N 1
ATOM 1586 C CA . ILE A 1 201 ? 1.758 12.367 -1.445 1.00 94.62 201 ILE A CA 1
ATOM 1587 C C . ILE A 1 201 ? 1.637 12.187 -2.962 1.00 94.62 201 ILE A C 1
ATOM 1589 O O . ILE A 1 201 ? 1.752 11.060 -3.456 1.00 94.62 201 ILE A O 1
ATOM 1593 N N . LYS A 1 202 ? 1.447 13.285 -3.708 1.00 93.44 202 LYS A N 1
ATOM 1594 C CA . LYS A 1 202 ? 1.440 13.277 -5.174 1.00 93.44 202 LYS A CA 1
ATOM 1595 C C . LYS A 1 202 ? 2.781 12.755 -5.688 1.00 93.44 202 LYS A C 1
ATOM 1597 O O . LYS A 1 202 ? 2.791 11.789 -6.444 1.00 93.44 202 LYS A O 1
ATOM 1602 N N . HIS A 1 203 ? 3.898 13.328 -5.245 1.00 95.00 203 HIS A N 1
ATOM 1603 C CA . HIS A 1 203 ? 5.234 12.903 -5.671 1.00 95.00 203 HIS A CA 1
ATOM 1604 C C . HIS A 1 203 ? 5.505 11.418 -5.378 1.00 95.00 203 HIS A C 1
ATOM 1606 O O . HIS A 1 203 ? 5.784 10.679 -6.317 1.00 95.00 203 HIS A O 1
ATOM 1612 N N . ASP A 1 204 ? 5.303 10.947 -4.141 1.00 95.31 204 ASP A N 1
ATOM 1613 C CA . ASP A 1 204 ? 5.462 9.538 -3.740 1.00 95.31 204 ASP A CA 1
ATOM 1614 C C . ASP A 1 204 ? 4.598 8.601 -4.608 1.00 95.31 204 ASP A C 1
ATOM 1616 O O . ASP A 1 204 ? 5.028 7.511 -4.993 1.00 95.31 204 ASP A O 1
ATOM 1620 N N . THR A 1 205 ? 3.358 9.008 -4.910 1.00 94.50 205 THR A N 1
ATOM 1621 C CA . THR A 1 205 ? 2.438 8.225 -5.749 1.00 94.50 205 THR A CA 1
ATOM 1622 C C . THR A 1 205 ? 2.996 8.073 -7.156 1.00 94.50 205 THR A C 1
ATOM 1624 O O . THR A 1 205 ? 3.047 6.960 -7.684 1.00 94.50 205 THR A O 1
ATOM 1627 N N . TRP A 1 206 ? 3.439 9.178 -7.757 1.00 93.81 206 TRP A N 1
ATOM 1628 C CA . TRP A 1 206 ? 4.045 9.183 -9.084 1.00 93.81 206 TRP A CA 1
ATOM 1629 C C . TRP A 1 206 ? 5.356 8.397 -9.104 1.00 93.81 206 TRP A C 1
ATOM 1631 O O . TRP A 1 206 ? 5.554 7.594 -10.011 1.00 93.81 206 TRP A O 1
ATOM 1641 N N . PHE A 1 207 ? 6.199 8.547 -8.083 1.00 94.88 207 PHE A N 1
ATOM 1642 C CA . PHE A 1 207 ? 7.464 7.832 -7.959 1.00 94.88 207 PHE A CA 1
ATOM 1643 C C . PHE A 1 207 ? 7.276 6.318 -7.957 1.00 94.88 207 PHE A C 1
ATOM 1645 O O . PHE A 1 207 ? 7.825 5.639 -8.821 1.00 94.88 207 PHE A O 1
ATOM 1652 N N . HIS A 1 208 ? 6.457 5.777 -7.054 1.00 93.88 208 HIS A N 1
ATOM 1653 C CA . HIS A 1 208 ? 6.284 4.325 -6.957 1.00 93.88 208 HIS A CA 1
ATOM 1654 C C . HIS A 1 208 ? 5.604 3.721 -8.189 1.00 93.88 208 HIS A C 1
ATOM 1656 O O . HIS A 1 208 ? 5.987 2.648 -8.647 1.00 93.88 208 HIS A O 1
ATOM 1662 N N . THR A 1 209 ? 4.620 4.410 -8.765 1.00 91.25 209 THR A N 1
ATOM 1663 C CA . THR A 1 209 ? 3.928 3.914 -9.966 1.00 91.25 209 THR A CA 1
ATOM 1664 C C . THR A 1 209 ? 4.815 3.973 -11.212 1.00 91.25 209 THR A C 1
ATOM 1666 O O . THR A 1 209 ? 4.792 3.053 -12.025 1.00 91.25 209 THR A O 1
ATOM 1669 N N . GLU A 1 210 ? 5.648 5.007 -11.361 1.00 91.06 210 GLU A N 1
ATOM 1670 C CA . GLU A 1 210 ? 6.657 5.059 -12.425 1.00 91.06 210 GLU A CA 1
ATOM 1671 C C . GLU A 1 210 ? 7.772 4.036 -12.223 1.00 91.06 210 GLU A C 1
ATOM 1673 O O . GLU A 1 210 ? 8.212 3.416 -13.190 1.00 91.06 210 GLU A O 1
ATOM 1678 N N . PHE A 1 211 ? 8.197 3.823 -10.979 1.00 92.31 211 PHE A N 1
ATOM 1679 C CA . PHE A 1 211 ? 9.193 2.817 -10.637 1.00 92.31 211 PHE A CA 1
ATOM 1680 C C . PHE A 1 211 ? 8.744 1.417 -11.067 1.00 92.31 211 PHE A C 1
ATOM 1682 O O . PHE A 1 211 ? 9.473 0.733 -11.786 1.00 92.31 211 PHE A O 1
ATOM 1689 N N . GLU A 1 212 ? 7.515 1.032 -10.717 1.00 90.00 212 GLU A N 1
ATOM 1690 C CA . GLU A 1 212 ? 6.908 -0.233 -11.142 1.00 90.00 212 GLU A CA 1
ATOM 1691 C C . GLU A 1 212 ? 6.795 -0.331 -12.666 1.00 90.00 212 GLU A C 1
ATOM 1693 O O . GLU A 1 212 ? 7.135 -1.358 -13.252 1.00 90.00 212 GLU A O 1
ATOM 1698 N N . ARG A 1 213 ? 6.396 0.753 -13.340 1.00 87.38 213 ARG A N 1
ATOM 1699 C CA . ARG A 1 213 ? 6.287 0.784 -14.803 1.00 87.38 213 ARG A CA 1
ATOM 1700 C C . ARG A 1 213 ? 7.622 0.539 -15.504 1.00 87.38 213 ARG A C 1
ATOM 1702 O O . ARG A 1 213 ? 7.667 -0.185 -16.493 1.00 87.38 213 ARG A O 1
ATOM 1709 N N . VAL A 1 214 ? 8.700 1.148 -15.011 1.00 88.69 214 VAL A N 1
ATOM 1710 C CA . VAL A 1 214 ? 10.044 0.984 -15.588 1.00 88.69 214 VAL A CA 1
ATOM 1711 C C . VAL A 1 214 ? 10.620 -0.392 -15.253 1.00 88.69 214 VAL A C 1
ATOM 1713 O O . VAL A 1 214 ? 11.256 -1.021 -16.096 1.00 88.69 214 VAL A O 1
ATOM 1716 N N . ARG A 1 215 ? 10.388 -0.882 -14.033 1.00 88.38 215 ARG A N 1
ATOM 1717 C CA . ARG A 1 215 ? 10.948 -2.147 -13.550 1.00 88.38 215 ARG A CA 1
ATOM 1718 C C . ARG A 1 215 ? 10.205 -3.379 -14.070 1.00 88.38 215 ARG A C 1
ATOM 1720 O O . ARG A 1 215 ? 10.824 -4.431 -14.238 1.00 88.38 215 ARG A O 1
ATOM 1727 N N . ARG A 1 216 ? 8.894 -3.272 -14.307 1.00 87.44 216 ARG A N 1
ATOM 1728 C CA . ARG A 1 216 ? 7.996 -4.371 -14.708 1.00 87.44 216 ARG A CA 1
ATOM 1729 C C . ARG A 1 216 ? 7.197 -4.013 -15.967 1.00 87.44 216 ARG A C 1
ATOM 1731 O O . ARG A 1 216 ? 5.960 -3.998 -15.925 1.00 87.44 216 ARG A O 1
ATOM 1738 N N . PRO A 1 217 ? 7.882 -3.743 -17.092 1.00 85.25 217 PRO A N 1
ATOM 1739 C CA . PRO A 1 217 ? 7.214 -3.405 -18.334 1.00 85.25 217 PRO A CA 1
ATOM 1740 C C . PRO A 1 217 ? 6.474 -4.620 -18.900 1.00 85.25 217 PRO A C 1
ATOM 1742 O O . PRO A 1 217 ? 6.817 -5.789 -18.659 1.00 85.25 217 PRO A O 1
ATOM 1745 N N . LYS A 1 218 ? 5.426 -4.339 -19.668 1.00 80.94 218 LYS A N 1
ATOM 1746 C CA . LYS A 1 218 ? 4.534 -5.359 -20.222 1.00 80.94 218 LYS A CA 1
ATOM 1747 C C . LYS A 1 218 ? 5.240 -6.257 -21.235 1.00 80.94 218 LYS A C 1
ATOM 1749 O O . LYS A 1 218 ? 4.927 -7.444 -21.334 1.00 80.94 218 LYS A O 1
ATOM 1754 N N . GLU A 1 219 ? 6.218 -5.717 -21.952 1.00 77.44 219 GLU A N 1
ATOM 1755 C CA . GLU A 1 219 ? 7.048 -6.404 -22.947 1.00 77.44 219 GLU A CA 1
ATOM 1756 C C . GLU A 1 219 ? 7.735 -7.642 -22.357 1.00 77.44 219 GLU A C 1
ATOM 1758 O O . GLU A 1 219 ? 7.892 -8.664 -23.032 1.00 77.44 219 GLU A O 1
ATOM 1763 N N . THR A 1 220 ? 8.078 -7.583 -21.069 1.00 77.25 220 THR A N 1
ATOM 1764 C CA . THR A 1 220 ? 8.720 -8.675 -20.331 1.00 77.25 220 THR A CA 1
ATOM 1765 C C . THR A 1 220 ? 7.760 -9.470 -19.452 1.00 77.25 220 THR A C 1
ATOM 1767 O O . THR A 1 220 ? 8.200 -10.253 -18.617 1.00 77.25 220 THR A O 1
ATOM 1770 N N . GLY A 1 221 ? 6.449 -9.300 -19.646 1.00 75.56 221 GLY A N 1
ATOM 1771 C CA . GLY A 1 221 ? 5.411 -10.010 -18.897 1.00 75.56 221 GLY A CA 1
ATOM 1772 C C . GLY A 1 221 ? 5.044 -9.381 -17.551 1.00 75.56 221 GLY A C 1
ATOM 1773 O O . GLY A 1 221 ? 4.331 -10.020 -16.784 1.00 75.56 221 GLY A O 1
ATOM 1774 N N . GLY A 1 222 ? 5.508 -8.159 -17.268 1.00 8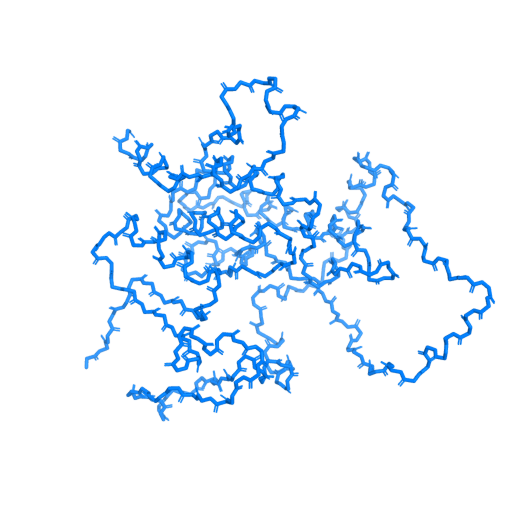3.50 222 GLY A N 1
ATOM 1775 C CA . GLY A 1 222 ? 5.092 -7.395 -16.093 1.00 83.50 222 GLY A CA 1
ATOM 1776 C C . GLY A 1 222 ? 3.749 -6.692 -16.294 1.00 83.50 222 GLY A C 1
ATOM 1777 O O . GLY A 1 222 ? 3.167 -6.703 -17.383 1.00 83.50 222 GLY A O 1
ATOM 1778 N N . ALA A 1 223 ? 3.251 -6.061 -15.232 1.00 83.69 223 ALA A N 1
ATOM 1779 C CA . ALA A 1 223 ? 1.978 -5.338 -15.258 1.00 83.69 223 ALA A CA 1
ATOM 1780 C C . ALA A 1 223 ? 2.059 -3.873 -14.793 1.00 83.69 223 ALA A C 1
ATOM 1782 O O . ALA A 1 223 ? 1.016 -3.224 -14.666 1.00 83.69 223 ALA A O 1
ATOM 1783 N N . GLY A 1 224 ? 3.272 -3.335 -14.610 1.00 83.31 224 GLY A N 1
ATOM 1784 C CA . GLY A 1 224 ? 3.512 -2.015 -14.013 1.00 83.31 224 GLY A CA 1
ATOM 1785 C C . GLY A 1 224 ? 2.905 -0.832 -14.779 1.00 83.31 224 GLY A C 1
ATOM 1786 O O . GLY A 1 224 ? 2.736 0.247 -14.223 1.00 83.31 224 GLY A O 1
ATOM 1787 N N . GLU A 1 225 ? 2.515 -1.023 -16.042 1.00 81.44 225 GLU A N 1
ATOM 1788 C CA . GLU A 1 225 ? 1.768 -0.027 -16.826 1.00 81.44 225 GLU A CA 1
ATOM 1789 C C . GLU A 1 225 ? 0.331 0.194 -16.341 1.00 81.44 225 GLU A C 1
ATOM 1791 O O . GLU A 1 225 ? -0.275 1.204 -16.687 1.00 81.44 225 GLU A O 1
ATOM 1796 N N . ARG A 1 226 ? -0.233 -0.747 -15.575 1.00 78.69 226 ARG A N 1
ATOM 1797 C CA . ARG A 1 226 ? -1.634 -0.703 -15.140 1.00 78.69 226 ARG A CA 1
ATOM 1798 C C . ARG A 1 226 ? -1.779 -0.736 -13.625 1.00 78.69 226 ARG A C 1
ATOM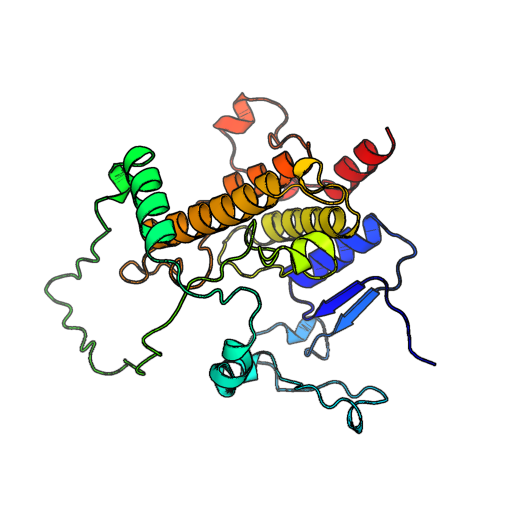 1800 O O . ARG A 1 226 ? -2.491 0.093 -13.068 1.00 78.69 226 ARG A O 1
ATOM 1807 N N . TYR A 1 227 ? -1.134 -1.689 -12.965 1.00 83.12 227 TYR A N 1
ATOM 1808 C CA . TYR A 1 227 ? -1.184 -1.867 -11.514 1.00 83.12 227 TYR A CA 1
ATOM 1809 C C . TYR A 1 227 ? 0.174 -2.378 -11.013 1.00 83.12 227 TYR A C 1
ATOM 1811 O O . TYR A 1 227 ? 0.919 -2.978 -11.788 1.00 83.12 227 TYR A O 1
ATOM 1819 N N . PRO A 1 228 ? 0.521 -2.146 -9.738 1.00 88.75 228 PRO A N 1
ATOM 1820 C CA . PRO A 1 228 ? 1.803 -2.575 -9.182 1.00 88.75 228 PRO A CA 1
ATOM 1821 C C . PRO A 1 228 ? 1.994 -4.097 -9.253 1.00 88.75 228 PRO A C 1
ATOM 1823 O O . PRO A 1 228 ? 1.082 -4.878 -8.947 1.00 88.75 228 PRO A O 1
ATOM 1826 N N . ASP A 1 229 ? 3.202 -4.508 -9.632 1.00 90.25 229 ASP A N 1
ATOM 1827 C CA . ASP A 1 229 ? 3.620 -5.903 -9.739 1.00 90.25 229 ASP A CA 1
ATOM 1828 C C . ASP A 1 229 ? 4.614 -6.213 -8.612 1.00 90.25 229 ASP A C 1
ATOM 1830 O O . ASP A 1 229 ? 5.837 -6.190 -8.756 1.00 90.25 229 ASP A O 1
ATOM 1834 N N . LEU A 1 230 ? 4.043 -6.513 -7.445 1.00 91.75 230 LEU A N 1
ATOM 1835 C CA . LEU A 1 230 ? 4.751 -6.661 -6.176 1.00 91.75 230 LEU A CA 1
ATOM 1836 C C . LEU A 1 230 ? 5.276 -8.084 -5.952 1.00 91.75 230 LEU A C 1
ATOM 1838 O O . LEU A 1 230 ? 5.494 -8.483 -4.809 1.00 91.75 230 LEU A O 1
ATOM 1842 N N . VAL A 1 231 ? 5.463 -8.891 -6.999 1.00 87.38 231 VAL A N 1
ATOM 1843 C CA . VAL A 1 231 ? 5.941 -10.278 -6.844 1.00 87.38 231 VAL A CA 1
ATOM 1844 C C . VAL A 1 231 ? 7.315 -10.326 -6.172 1.00 87.38 231 VAL A C 1
ATOM 1846 O O . VAL A 1 231 ? 7.523 -11.138 -5.274 1.00 87.38 231 VAL A O 1
ATOM 1849 N N . ALA A 1 232 ? 8.232 -9.439 -6.567 1.00 85.94 232 ALA A N 1
ATOM 1850 C CA . ALA A 1 232 ? 9.573 -9.354 -5.980 1.00 85.94 232 ALA A CA 1
ATOM 1851 C C . ALA A 1 232 ? 9.725 -8.234 -4.938 1.00 85.94 232 ALA A C 1
ATOM 1853 O O . ALA A 1 232 ? 10.763 -8.144 -4.290 1.00 85.94 232 ALA A O 1
ATOM 1854 N N . ASP A 1 233 ? 8.717 -7.375 -4.800 1.00 91.12 233 ASP A N 1
ATOM 1855 C CA . ASP A 1 233 ? 8.778 -6.146 -4.000 1.00 91.12 233 ASP A CA 1
ATOM 1856 C C . ASP A 1 233 ? 7.767 -6.164 -2.836 1.00 91.12 233 ASP A C 1
ATOM 1858 O O . ASP A 1 233 ? 7.590 -5.178 -2.127 1.00 91.12 233 ASP A O 1
ATOM 1862 N N . SER A 1 234 ? 7.134 -7.314 -2.584 1.00 93.06 234 SER A N 1
ATOM 1863 C CA . SER A 1 234 ? 6.116 -7.490 -1.546 1.00 93.06 234 SER A CA 1
ATOM 1864 C C . SER A 1 234 ? 6.606 -7.215 -0.129 1.00 93.06 234 SER A C 1
ATOM 1866 O O . SER A 1 234 ? 5.875 -6.603 0.639 1.00 93.06 234 SER A O 1
ATOM 1868 N N . ILE A 1 235 ? 7.805 -7.686 0.239 1.00 93.44 235 ILE A N 1
ATOM 1869 C CA . ILE A 1 235 ? 8.335 -7.497 1.598 1.00 93.44 235 ILE A CA 1
ATOM 1870 C C . ILE A 1 235 ? 8.718 -6.024 1.814 1.00 93.44 235 ILE A C 1
ATOM 1872 O O . ILE A 1 235 ? 8.144 -5.424 2.717 1.00 93.44 235 ILE A O 1
ATOM 1876 N N . PRO A 1 236 ? 9.514 -5.376 0.933 1.00 94.44 236 PRO A N 1
ATOM 1877 C CA . PRO A 1 236 ? 9.766 -3.936 1.040 1.00 94.44 236 PRO A CA 1
ATOM 1878 C C . PRO A 1 236 ? 8.493 -3.078 1.031 1.00 94.44 236 PRO A C 1
ATOM 1880 O O . PRO A 1 236 ? 8.416 -2.063 1.722 1.00 94.44 236 PRO A O 1
ATOM 1883 N N . TYR A 1 237 ? 7.474 -3.477 0.262 1.00 96.44 237 TYR A N 1
ATOM 1884 C CA . TYR A 1 237 ? 6.178 -2.803 0.273 1.00 96.44 237 TYR A CA 1
ATOM 1885 C C . TYR A 1 237 ? 5.501 -2.894 1.646 1.00 96.44 237 TYR A C 1
ATOM 1887 O O . TYR A 1 237 ? 5.015 -1.887 2.160 1.00 96.44 237 TYR A O 1
ATOM 1895 N N . VAL A 1 238 ? 5.497 -4.078 2.259 1.00 96.50 238 VAL A N 1
ATOM 1896 C CA . VAL A 1 238 ? 4.969 -4.271 3.614 1.00 96.50 238 VAL A CA 1
ATOM 1897 C C . VAL A 1 238 ? 5.777 -3.457 4.621 1.00 96.50 238 VAL A C 1
ATOM 1899 O O . VAL A 1 238 ? 5.173 -2.762 5.432 1.00 96.50 238 VAL A O 1
ATOM 1902 N N . ASP A 1 239 ? 7.106 -3.449 4.526 1.00 96.19 239 ASP A N 1
ATOM 1903 C CA . ASP A 1 239 ? 7.979 -2.663 5.405 1.00 96.19 239 ASP A CA 1
ATOM 1904 C C . ASP A 1 239 ? 7.644 -1.168 5.346 1.00 96.19 239 ASP A C 1
ATOM 1906 O O . ASP A 1 239 ? 7.562 -0.504 6.380 1.00 96.19 239 ASP A O 1
ATOM 1910 N N . MET A 1 240 ? 7.371 -0.646 4.145 1.00 97.00 240 MET A N 1
ATOM 1911 C CA . MET A 1 240 ? 6.911 0.730 3.954 1.00 97.00 240 MET A CA 1
ATOM 1912 C C . MET A 1 240 ? 5.568 0.987 4.653 1.00 97.00 240 MET A C 1
ATOM 1914 O O . MET A 1 240 ? 5.435 1.998 5.342 1.00 97.00 240 MET A O 1
ATOM 1918 N N . LEU A 1 241 ? 4.583 0.090 4.515 1.00 97.69 241 LEU A N 1
ATOM 1919 C CA . LEU A 1 241 ? 3.287 0.242 5.193 1.00 97.69 241 LEU A CA 1
ATOM 1920 C C . LEU A 1 241 ? 3.423 0.171 6.720 1.00 97.69 241 LEU A C 1
ATOM 1922 O O . LEU A 1 241 ? 2.756 0.918 7.428 1.00 97.69 241 LEU A O 1
ATOM 1926 N N . LEU A 1 242 ? 4.278 -0.710 7.240 1.00 96.94 242 LEU A N 1
ATOM 1927 C CA . LEU A 1 242 ? 4.531 -0.825 8.679 1.00 96.94 242 LEU A CA 1
ATOM 1928 C C . LEU A 1 242 ? 5.252 0.407 9.227 1.00 96.94 242 LEU A C 1
ATOM 1930 O O . LEU A 1 242 ? 4.892 0.906 10.293 1.00 96.94 242 LEU A O 1
ATOM 1934 N N . SER A 1 243 ? 6.218 0.929 8.472 1.00 96.06 243 SER A N 1
ATOM 1935 C CA . SER A 1 243 ? 6.942 2.157 8.801 1.00 96.06 243 SER A CA 1
ATOM 1936 C C . SER A 1 243 ? 6.006 3.367 8.862 1.00 96.06 243 SER A C 1
ATOM 1938 O O . SER A 1 243 ? 6.061 4.133 9.824 1.00 96.06 243 SER A O 1
ATOM 1940 N N . ASP A 1 244 ? 5.068 3.485 7.913 1.00 96.19 244 ASP A N 1
ATOM 1941 C CA . ASP A 1 244 ? 4.011 4.506 7.946 1.00 96.19 244 ASP A CA 1
ATOM 1942 C C . ASP A 1 244 ? 3.165 4.428 9.236 1.00 96.19 244 ASP A C 1
ATOM 1944 O O . ASP A 1 244 ? 2.645 5.443 9.686 1.00 96.19 244 ASP A O 1
ATOM 1948 N N . LEU A 1 245 ? 3.026 3.246 9.847 1.00 95.62 245 LEU A N 1
ATOM 1949 C CA . LEU A 1 245 ? 2.290 3.026 11.101 1.00 95.62 245 LEU A CA 1
ATOM 1950 C C . LEU A 1 245 ? 3.165 3.158 12.359 1.00 95.62 245 LEU A C 1
ATOM 1952 O O . LEU A 1 245 ? 2.665 2.982 13.470 1.00 95.62 245 LEU A O 1
ATOM 1956 N N . GLY A 1 246 ? 4.464 3.431 12.207 1.00 93.50 246 GLY A N 1
ATOM 1957 C CA . GLY A 1 246 ? 5.423 3.449 13.314 1.00 93.50 246 GLY A CA 1
ATOM 1958 C C . GLY A 1 246 ? 5.704 2.067 13.916 1.00 93.50 246 GLY A C 1
ATOM 1959 O O . GLY A 1 246 ? 6.198 1.975 15.041 1.00 93.50 246 GLY A O 1
ATOM 1960 N N . LEU A 1 247 ? 5.382 0.991 13.195 1.00 94.44 247 LEU A N 1
ATOM 1961 C CA . LEU A 1 247 ? 5.673 -0.378 13.606 1.00 94.44 247 LEU A CA 1
ATOM 1962 C C . LEU A 1 247 ? 7.079 -0.777 13.159 1.00 94.44 247 LEU A C 1
ATOM 1964 O O . LEU A 1 247 ? 7.586 -0.317 12.136 1.00 94.44 247 LEU A O 1
ATOM 1968 N N . SER A 1 248 ? 7.703 -1.682 13.912 1.00 92.19 248 SER A N 1
ATOM 1969 C CA . SER A 1 248 ? 8.929 -2.319 13.435 1.00 92.19 248 SER A CA 1
ATOM 1970 C C . SER A 1 248 ? 8.603 -3.167 12.204 1.00 92.19 248 SER A C 1
ATOM 1972 O O . SER A 1 248 ? 7.619 -3.903 12.193 1.00 92.19 248 SER A O 1
ATOM 1974 N N . TYR A 1 249 ? 9.432 -3.076 11.171 1.00 92.06 249 TYR A N 1
ATOM 1975 C CA . TYR A 1 249 ? 9.334 -3.925 9.984 1.00 92.06 249 TYR A CA 1
ATOM 1976 C C . TYR A 1 249 ? 10.247 -5.157 10.071 1.00 92.06 249 TYR A C 1
ATOM 1978 O O . TYR A 1 249 ? 10.045 -6.119 9.345 1.00 92.06 249 TYR A O 1
ATOM 1986 N N . HIS A 1 250 ? 11.181 -5.203 11.028 1.00 92.94 250 HIS A N 1
ATOM 1987 C CA . HIS A 1 250 ? 11.900 -6.434 11.369 1.00 92.94 250 HIS A CA 1
ATOM 1988 C C . HIS A 1 250 ? 10.945 -7.386 12.084 1.00 92.94 250 HIS A C 1
ATOM 1990 O O . HIS A 1 250 ? 10.415 -7.048 13.151 1.00 92.94 250 HIS A O 1
ATOM 1996 N N . ARG A 1 251 ? 10.643 -8.533 11.472 1.00 93.25 251 ARG A N 1
ATOM 1997 C CA . ARG A 1 251 ? 9.647 -9.497 11.975 1.00 93.25 251 ARG A CA 1
ATOM 1998 C C . ARG A 1 251 ? 10.261 -10.741 12.607 1.00 93.25 251 ARG A C 1
ATOM 2000 O O . ARG A 1 251 ? 9.541 -11.546 13.194 1.00 93.25 251 ARG A O 1
ATOM 2007 N N . LYS A 1 252 ? 11.582 -10.892 12.548 1.00 91.44 252 LYS A N 1
ATOM 2008 C CA . LYS A 1 252 ? 12.312 -12.003 13.156 1.00 91.44 252 LYS A CA 1
ATOM 2009 C C . LYS A 1 252 ? 12.998 -11.562 14.447 1.00 91.44 252 LYS A C 1
ATOM 2011 O O . LYS A 1 252 ? 13.194 -10.386 14.732 1.00 91.44 252 LYS A O 1
ATOM 2016 N N . GLN A 1 253 ? 13.355 -12.544 15.270 1.00 86.19 253 GLN A N 1
ATOM 2017 C CA . GLN A 1 253 ? 13.857 -12.306 16.630 1.00 86.19 253 GLN A CA 1
ATOM 2018 C C . GLN A 1 253 ? 15.220 -11.600 16.678 1.00 86.19 253 GLN A C 1
ATOM 2020 O O . GLN A 1 253 ? 15.561 -10.995 17.692 1.00 86.19 253 GLN A O 1
ATOM 2025 N N . ASN A 1 254 ? 16.035 -11.733 15.629 1.00 91.25 254 ASN A N 1
ATOM 2026 C CA . ASN A 1 254 ? 17.366 -11.142 15.552 1.00 91.25 254 ASN A CA 1
ATOM 2027 C C . ASN A 1 254 ? 17.824 -10.978 14.098 1.00 91.25 254 ASN A C 1
ATOM 2029 O O . ASN A 1 254 ? 17.296 -11.618 13.189 1.00 91.25 254 ASN A O 1
ATOM 2033 N N . ILE A 1 255 ? 18.868 -10.169 13.912 1.00 90.88 255 ILE A N 1
ATOM 2034 C CA . ILE A 1 255 ? 19.394 -9.796 12.596 1.00 90.88 255 ILE A CA 1
ATOM 2035 C C . ILE A 1 255 ? 19.957 -10.978 11.789 1.00 90.88 255 ILE A C 1
ATOM 2037 O O . ILE A 1 255 ? 19.909 -10.959 10.565 1.00 90.88 255 ILE A O 1
ATOM 2041 N N . TYR A 1 256 ? 20.460 -12.036 12.437 1.00 92.12 256 TYR A N 1
ATOM 2042 C CA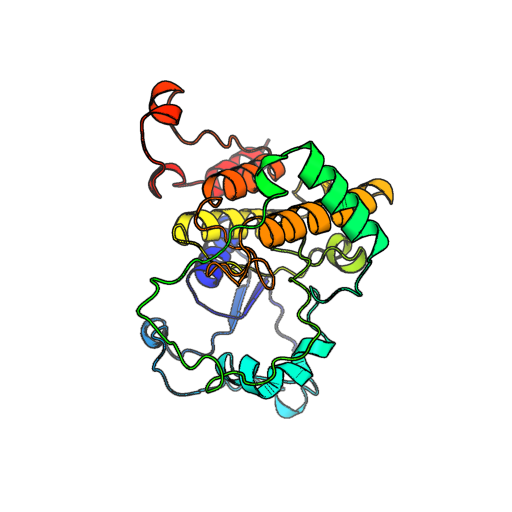 . TYR A 1 256 ? 20.957 -13.209 11.708 1.00 92.12 256 TYR A CA 1
ATOM 2043 C C . TYR A 1 256 ? 19.821 -13.920 10.979 1.00 92.12 256 TYR A C 1
ATOM 2045 O O . TYR A 1 256 ? 19.968 -14.291 9.818 1.00 92.12 256 TYR A O 1
ATOM 2053 N N . ARG A 1 257 ? 18.670 -14.069 11.641 1.00 92.38 257 ARG A N 1
ATOM 2054 C CA . ARG A 1 257 ? 17.483 -14.658 11.020 1.00 92.38 257 ARG A CA 1
ATOM 2055 C C . ARG A 1 257 ? 16.886 -13.746 9.957 1.00 92.38 257 ARG A C 1
ATOM 2057 O O . ARG A 1 257 ? 16.461 -14.248 8.928 1.00 92.38 257 ARG A O 1
ATOM 2064 N N . GLU A 1 258 ? 16.907 -12.432 10.173 1.00 91.50 258 GLU A N 1
ATOM 2065 C CA . GLU A 1 258 ? 16.491 -11.438 9.168 1.00 91.50 258 GLU A CA 1
ATOM 2066 C C . GLU A 1 258 ? 17.251 -11.572 7.844 1.00 91.50 258 GLU A C 1
ATOM 2068 O O . GLU A 1 258 ? 16.675 -11.390 6.777 1.00 91.50 258 GLU A O 1
ATOM 2073 N N . LEU A 1 259 ? 18.540 -11.913 7.909 1.00 89.50 259 LEU A N 1
ATOM 2074 C CA . LEU A 1 259 ? 19.395 -12.020 6.726 1.00 89.50 259 LEU A CA 1
ATOM 2075 C C . LEU A 1 259 ? 19.407 -13.418 6.096 1.00 89.50 259 LEU A C 1
ATOM 2077 O O . LEU A 1 259 ? 19.647 -13.535 4.896 1.00 89.50 259 LEU A O 1
ATOM 2081 N N . LEU A 1 260 ? 19.207 -14.476 6.890 1.00 94.12 260 LEU A N 1
ATOM 2082 C CA . LEU A 1 260 ? 19.428 -15.860 6.452 1.00 94.12 260 LEU A CA 1
ATOM 2083 C C . LEU A 1 260 ? 18.149 -16.690 6.306 1.00 94.12 260 LEU A C 1
ATOM 2085 O O . LEU A 1 260 ? 18.172 -17.708 5.616 1.00 94.12 260 LEU A O 1
ATOM 2089 N N . GLU A 1 261 ? 17.045 -16.299 6.945 1.00 92.88 261 GLU A N 1
ATOM 2090 C CA . GLU A 1 261 ? 15.786 -17.043 6.890 1.00 92.88 261 GLU A CA 1
ATOM 2091 C C . GLU A 1 261 ? 14.765 -16.335 5.987 1.00 92.88 261 GLU A C 1
ATOM 2093 O O . GLU A 1 261 ? 14.600 -15.117 6.071 1.00 92.88 261 GLU A O 1
ATOM 2098 N N . PRO A 1 262 ? 14.005 -17.077 5.161 1.00 90.56 262 PRO A N 1
ATOM 2099 C CA . PRO A 1 262 ? 12.932 -16.485 4.376 1.00 90.56 262 PRO A CA 1
ATOM 2100 C C . PRO A 1 262 ? 11.808 -15.972 5.283 1.00 90.56 262 PRO A C 1
ATOM 2102 O O . PRO A 1 262 ? 11.499 -16.564 6.322 1.00 90.56 262 PRO A O 1
ATOM 2105 N N . TYR A 1 263 ? 11.164 -14.886 4.864 1.00 90.69 263 TYR A N 1
ATOM 2106 C CA . TYR A 1 263 ? 9.961 -14.372 5.513 1.00 90.69 263 TYR A CA 1
ATOM 2107 C C . TYR A 1 263 ? 8.776 -15.317 5.303 1.00 90.69 263 TYR A C 1
ATOM 2109 O O . TYR A 1 263 ? 8.507 -15.770 4.189 1.00 90.69 263 TYR A O 1
ATOM 2117 N N . GLN A 1 264 ? 8.056 -15.610 6.382 1.00 90.12 264 GLN A N 1
ATOM 2118 C CA . GLN A 1 264 ? 6.894 -16.493 6.390 1.00 90.12 264 GLN A CA 1
ATOM 2119 C C . GLN A 1 264 ? 5.652 -15.754 6.891 1.00 90.12 264 GLN A C 1
ATOM 2121 O O . GLN A 1 264 ? 5.735 -14.775 7.625 1.00 90.12 264 GLN A O 1
ATOM 2126 N N . ILE A 1 265 ? 4.468 -16.281 6.572 1.00 88.12 265 ILE A N 1
ATOM 2127 C CA . ILE A 1 265 ? 3.186 -15.738 7.061 1.00 88.12 265 ILE A CA 1
ATOM 2128 C C . ILE A 1 265 ? 3.157 -15.687 8.601 1.00 88.12 265 ILE A C 1
ATOM 2130 O O . ILE A 1 265 ? 2.600 -14.763 9.189 1.00 88.12 265 ILE A O 1
ATOM 2134 N N . ALA A 1 266 ? 3.794 -16.659 9.264 1.00 88.75 266 ALA A N 1
ATOM 2135 C CA . ALA A 1 266 ? 3.876 -16.724 10.721 1.00 88.75 266 ALA A CA 1
ATOM 2136 C C . ALA A 1 266 ? 4.622 -15.532 11.350 1.00 88.75 266 ALA A C 1
ATOM 2138 O O . ALA A 1 266 ? 4.292 -15.164 12.477 1.00 88.75 266 ALA A O 1
ATOM 2139 N N . ASP A 1 267 ? 5.558 -14.910 10.624 1.00 91.56 267 ASP A N 1
ATOM 2140 C CA . ASP A 1 267 ? 6.331 -13.756 11.104 1.00 91.56 267 ASP A CA 1
ATOM 2141 C C . ASP A 1 267 ? 5.438 -12.509 11.298 1.00 91.56 267 ASP A C 1
ATOM 2143 O O . ASP A 1 267 ? 5.744 -11.635 12.103 1.00 91.56 267 ASP A O 1
ATOM 2147 N N . TYR A 1 268 ? 4.280 -12.451 10.628 1.00 91.25 268 TYR A N 1
ATOM 2148 C CA . TYR A 1 268 ? 3.309 -11.349 10.723 1.00 91.25 268 TYR A CA 1
ATOM 2149 C C . TYR A 1 268 ? 2.119 -11.666 11.649 1.00 91.25 268 TYR A C 1
ATOM 2151 O O . TYR A 1 268 ? 1.131 -10.926 11.727 1.00 91.25 268 TYR A O 1
ATOM 2159 N N . LYS A 1 269 ? 2.176 -12.780 12.389 1.00 89.00 269 LYS A N 1
ATOM 2160 C CA . LYS A 1 269 ? 1.083 -13.198 13.272 1.00 89.00 269 LYS A CA 1
ATOM 2161 C C . LYS A 1 269 ? 0.846 -12.172 14.385 1.00 89.00 269 LYS A C 1
ATOM 2163 O O . LYS A 1 269 ? 1.714 -11.900 15.204 1.00 89.00 269 LYS A O 1
ATOM 2168 N N . GLY A 1 270 ? -0.397 -11.701 14.494 1.00 87.25 270 GLY A N 1
ATOM 2169 C CA . GLY A 1 270 ? -0.810 -10.775 15.554 1.00 87.25 270 GLY A CA 1
ATOM 2170 C C . GLY A 1 270 ? -0.462 -9.309 15.292 1.00 87.25 270 GLY A C 1
ATOM 2171 O O . GLY A 1 270 ? -0.557 -8.515 16.224 1.00 87.25 270 GLY A O 1
ATOM 2172 N N . LEU A 1 271 ? -0.115 -8.953 14.052 1.00 90.25 271 LEU A N 1
ATOM 2173 C CA . LEU A 1 271 ? 0.233 -7.593 13.639 1.00 90.25 271 LEU A CA 1
ATOM 2174 C C . LEU A 1 271 ? -0.816 -6.536 14.042 1.00 90.25 271 LEU A C 1
ATOM 2176 O O . LEU A 1 271 ? -0.470 -5.515 14.626 1.00 90.25 271 LEU A O 1
ATOM 2180 N N . ALA A 1 272 ? -2.106 -6.796 13.811 1.00 88.62 272 ALA A N 1
ATOM 2181 C CA . ALA A 1 272 ? -3.171 -5.864 14.197 1.00 88.62 272 ALA A CA 1
ATOM 2182 C C . ALA A 1 272 ? -3.212 -5.629 15.720 1.00 88.62 272 ALA A C 1
ATOM 2184 O O . ALA A 1 272 ? -3.310 -4.494 16.181 1.00 88.62 272 ALA A O 1
ATOM 2185 N N . ARG A 1 273 ? -3.041 -6.691 16.521 1.00 90.81 273 ARG A N 1
ATOM 2186 C CA . ARG A 1 273 ? -2.931 -6.601 17.989 1.00 90.81 273 ARG A CA 1
ATOM 2187 C C . ARG A 1 273 ? -1.673 -5.879 18.455 1.00 90.81 273 ARG A C 1
ATOM 2189 O O . ARG A 1 273 ? -1.713 -5.210 19.483 1.00 90.81 273 ARG A O 1
ATOM 2196 N N . GLU A 1 274 ? -0.553 -6.025 17.750 1.00 93.00 274 GLU A N 1
ATOM 2197 C CA . GLU A 1 274 ? 0.662 -5.246 18.015 1.00 93.00 274 GLU A CA 1
ATOM 2198 C C . GLU A 1 274 ? 0.386 -3.750 17.875 1.00 93.00 274 GLU A C 1
ATOM 2200 O O . GLU A 1 274 ? 0.658 -3.002 18.813 1.00 93.00 274 GLU A O 1
ATOM 2205 N N . TRP A 1 275 ? -0.238 -3.351 16.768 1.00 93.44 275 TRP A N 1
ATOM 2206 C CA . TRP A 1 275 ? -0.612 -1.967 16.502 1.00 93.44 275 TRP A CA 1
ATOM 2207 C C . TRP A 1 275 ? -1.585 -1.401 17.541 1.00 93.44 275 TRP A C 1
ATOM 2209 O O . TRP A 1 275 ? -1.285 -0.384 18.164 1.00 93.44 275 TRP A O 1
ATOM 2219 N N . MET A 1 276 ? -2.676 -2.112 17.838 1.00 89.81 276 MET A N 1
ATOM 2220 C CA . MET A 1 276 ? -3.652 -1.686 18.852 1.00 89.81 276 MET A CA 1
ATOM 2221 C C . MET A 1 276 ? -3.040 -1.509 20.251 1.00 89.81 276 MET A C 1
ATOM 2223 O O . MET A 1 276 ? -3.431 -0.613 20.995 1.00 89.81 276 MET A O 1
ATOM 2227 N N . ARG A 1 277 ? -2.059 -2.341 20.638 1.00 88.69 277 ARG A N 1
ATOM 2228 C CA . ARG A 1 277 ? -1.337 -2.164 21.915 1.00 88.69 277 ARG A CA 1
ATOM 2229 C C . ARG A 1 277 ? -0.469 -0.908 21.929 1.00 88.69 277 ARG A C 1
ATOM 2231 O O . ARG A 1 277 ? -0.226 -0.367 23.006 1.00 88.69 277 ARG A O 1
ATOM 2238 N N . GLY A 1 278 ? 0.020 -0.482 20.767 1.00 77.94 278 GLY A N 1
ATOM 2239 C CA . GLY A 1 278 ? 0.738 0.777 20.595 1.00 77.94 278 GLY A CA 1
ATOM 2240 C C . GLY A 1 278 ? -0.177 1.997 20.703 1.00 77.94 278 GLY A C 1
ATOM 2241 O O . GLY A 1 278 ? 0.250 3.005 21.250 1.00 77.94 278 GLY A O 1
ATOM 2242 N N . GLU A 1 279 ? -1.436 1.889 20.265 1.00 60.25 279 GLU A N 1
ATOM 2243 C CA . GLU A 1 279 ? -2.419 2.983 20.339 1.00 60.25 279 GLU A CA 1
ATOM 2244 C C . GLU A 1 279 ? -2.902 3.310 21.761 1.00 60.25 279 GLU A C 1
ATOM 2246 O O . GLU A 1 279 ? -3.388 4.411 22.008 1.00 60.25 279 GLU A O 1
ATOM 2251 N N . GLY A 1 280 ? -2.798 2.359 22.694 1.00 49.94 280 GLY A N 1
ATOM 2252 C CA . GLY A 1 280 ? -3.177 2.541 24.099 1.00 49.94 280 GLY A CA 1
ATOM 2253 C C . GLY A 1 280 ? -2.120 3.236 24.967 1.00 49.94 280 GLY A C 1
ATOM 2254 O O . GLY A 1 280 ? -2.236 3.184 26.193 1.00 49.94 280 GLY A O 1
ATOM 22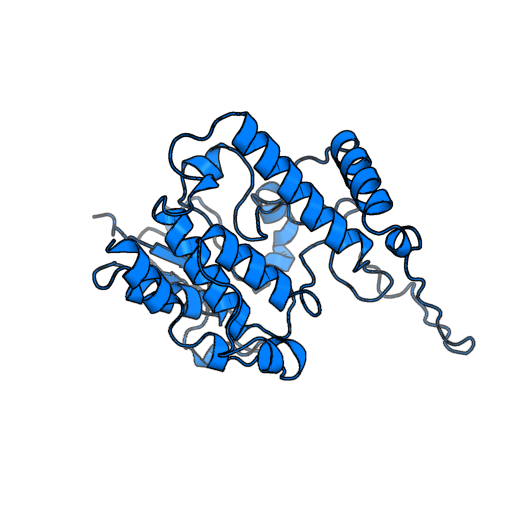55 N N . ARG A 1 281 ? -1.073 3.809 24.361 1.00 38.44 281 ARG A N 1
ATOM 2256 C CA . ARG A 1 281 ? 0.011 4.539 25.035 1.00 38.44 281 ARG A CA 1
ATOM 2257 C C . ARG A 1 281 ? -0.028 6.028 24.730 1.00 38.44 281 ARG A C 1
ATOM 2259 O O . ARG A 1 281 ? -0.329 6.388 23.573 1.00 38.44 281 ARG A O 1
#

Sequence (281 aa):
MVEKFDLVIVGAGWNGLSMAHTYMEAHPNANIVILDYARSLEAMRLTSEPSMPFFSGLEEFGGHIFHAKDFKLRAKDIATWFPGDSPDDPALQAQVRGEISKWAPVLNVAPVRELPRNVEIDLAATKEQKSPHSSPYRLYRFLVPYGEGFIQQKNFAIIGAHITIHTAIISQAQALWITAFFGDKIPHLRGPGTKHVYDKIKHDTWFHTEFERVRRPKETGGAGERYPDLVADSIPYVDMLLSDLGLSYHRKQNIYRELLEPYQIADYKGLAREWMRGEGR

Secondary structure (DSSP, 8-state):
-----SEEEE--SHHHHHHHHHHHHH-TT--EEEE-S-SSGGGGSTT----PPP-TTTTT--S----TTHHHHTHHHHHTT-TT-PPP-HHHHHHHHHHHHHH-GGGGSPPP-PPPTT----TTTT-----S------EETTTEE-SHHHHHH--------SB-S-HHHHHHHHHHHHHHHHTT--GGG-SS--HHHHHHHHHHHHHHHHHHHHHS-GGGT--TTTS-BTTTTHHHHHHHHHHHTT-----SSSHHHHHHS---GGGGTTHHHHHHHHHT-